Protein AF-A0A516NML6-F1 (afdb_monomer)

Solvent-accessible surface area (backbone atoms only — not comparable to full-atom values): 15619 Å² total; per-residue (Å²): 134,85,82,82,82,74,58,60,64,53,56,50,52,38,58,51,56,60,37,52,68,28,43,51,42,51,48,57,73,74,43,59,70,80,54,53,78,39,46,40,72,89,54,43,39,75,47,90,61,84,78,60,51,85,87,65,63,84,75,69,52,63,45,32,32,38,31,29,45,80,88,38,63,26,34,39,39,39,40,49,43,75,47,73,64,80,60,66,57,43,31,57,55,53,47,54,53,53,52,50,52,49,53,49,50,46,68,78,34,79,83,62,90,72,81,64,54,69,47,50,34,35,42,38,39,24,88,79,43,49,69,87,87,59,57,49,37,37,56,75,73,54,95,69,57,69,71,59,48,61,73,46,47,87,76,50,65,89,47,69,52,46,74,49,72,37,38,90,47,56,70,60,46,44,48,67,71,53,30,89,73,57,79,84,74,44,58,81,52,48,75,65,52,46,72,74,53,37,49,54,40,49,53,45,51,50,50,52,48,53,50,50,52,53,51,50,53,25,51,54,47,25,54,52,40,50,51,53,49,33,73,75,73,38,90,73,57,71,68,56,54,51,52,43,69,71,44,54,59,67,60,47,51,55,30,51,60,30,56,78,74,41,93,47,75,67,65,28,72,111

pLDDT: mean 77.9, std 17.51, range [26.72, 96.81]

Nearest PDB structures (foldseek):
  4gyz-assembly4_D  TM=4.405E-01  e=5.229E-01  Mus musculus
  4gyz-assembly6_F  TM=2.699E-01  e=6.646E-02  Mus musculus
  5ino-assembly1_B  TM=3.017E-01  e=1.864E-01  Homo sapiens
  5ino-assembly1_A  TM=2.928E-01  e=1.760E-01  Homo sapiens
  4gyz-assembly7_G  TM=3.129E-01  e=3.306E-01  Mus musculus

Structure (mmCIF, N/CA/C/O backbone):
data_AF-A0A516NML6-F1
#
_entry.id   AF-A0A516NML6-F1
#
loop_
_atom_site.group_PDB
_atom_site.id
_atom_site.type_symbol
_atom_site.label_atom_id
_atom_site.label_alt_id
_atom_site.label_comp_id
_atom_site.label_asym_id
_atom_site.label_entity_id
_atom_site.label_seq_id
_atom_site.pdbx_PDB_ins_code
_atom_site.Cartn_x
_atom_site.Cartn_y
_atom_site.Cartn_z
_atom_site.occupancy
_atom_site.B_iso_or_equiv
_atom_site.auth_seq_id
_atom_site.auth_comp_id
_atom_site.auth_asym_id
_atom_site.auth_atom_id
_atom_site.pdbx_PDB_model_num
ATOM 1 N N . MET A 1 1 ? 14.291 -1.373 30.684 1.00 27.88 1 MET A N 1
ATOM 2 C CA . MET A 1 1 ? 15.436 -1.568 29.774 1.00 27.88 1 MET A CA 1
ATOM 3 C C . MET A 1 1 ? 15.127 -0.772 28.528 1.00 27.88 1 MET A C 1
ATOM 5 O O . MET A 1 1 ? 14.032 -0.887 28.002 1.00 27.88 1 MET A O 1
ATOM 9 N N . THR A 1 2 ? 16.006 0.167 28.218 1.00 26.72 2 THR A N 1
ATOM 10 C CA . THR A 1 2 ? 15.873 1.193 27.184 1.00 26.72 2 THR A CA 1
ATOM 11 C C . THR A 1 2 ? 16.102 0.573 25.806 1.00 26.72 2 THR A C 1
ATOM 13 O O . THR A 1 2 ? 17.241 0.232 25.498 1.00 26.72 2 THR A O 1
ATOM 16 N N . ASP A 1 3 ? 15.044 0.412 25.007 1.00 29.17 3 ASP A N 1
ATOM 17 C CA . ASP A 1 3 ? 15.165 0.078 23.580 1.00 29.17 3 ASP A CA 1
ATOM 18 C C . ASP A 1 3 ? 15.771 1.292 22.859 1.00 29.17 3 ASP A C 1
ATOM 20 O O . ASP A 1 3 ? 15.151 2.352 22.750 1.00 29.17 3 ASP A O 1
ATOM 24 N N . SER A 1 4 ? 17.030 1.158 22.443 1.00 27.89 4 SER A N 1
ATOM 25 C CA . SER A 1 4 ? 17.753 2.148 21.643 1.00 27.89 4 SER A CA 1
ATOM 26 C C . SER A 1 4 ? 17.029 2.382 20.309 1.00 27.89 4 SER A C 1
ATOM 28 O O . SER A 1 4 ? 16.785 1.413 19.590 1.00 27.89 4 SER A O 1
ATOM 30 N N . PRO A 1 5 ? 16.692 3.630 19.936 1.00 41.78 5 PRO A N 1
ATOM 31 C CA . PRO A 1 5 ? 16.006 3.903 18.684 1.00 41.78 5 PRO A CA 1
ATOM 32 C C . PRO A 1 5 ? 17.003 4.001 17.522 1.00 41.78 5 PRO A C 1
ATOM 34 O O . PRO A 1 5 ? 18.102 4.530 17.684 1.00 41.78 5 PRO A O 1
ATOM 37 N N . SER A 1 6 ? 16.541 3.599 16.334 1.00 43.81 6 SER A N 1
ATOM 38 C CA . SER A 1 6 ? 17.135 3.850 15.013 1.00 43.81 6 SER A CA 1
ATOM 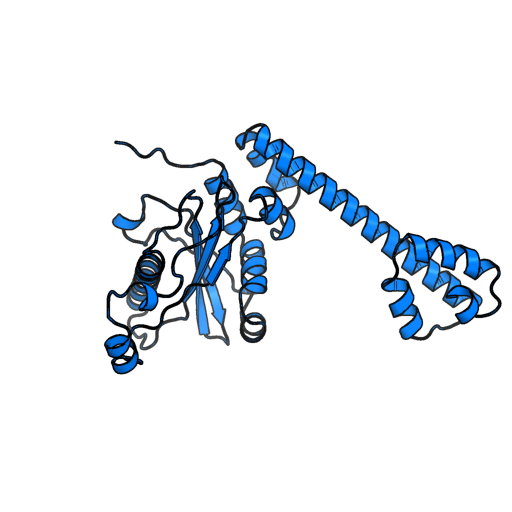39 C C . SER A 1 6 ? 18.241 2.886 14.574 1.00 43.81 6 SER A C 1
ATOM 41 O O . SER A 1 6 ? 19.425 3.220 14.599 1.00 43.81 6 SER A O 1
ATOM 43 N N . ASN A 1 7 ? 17.842 1.736 14.022 1.00 53.97 7 ASN A N 1
ATOM 44 C CA . ASN A 1 7 ? 18.676 1.053 13.036 1.00 53.97 7 ASN A CA 1
ATOM 45 C C . ASN A 1 7 ? 18.899 2.021 11.842 1.00 53.97 7 ASN A C 1
ATOM 47 O O . ASN A 1 7 ? 17.919 2.561 11.323 1.00 53.97 7 ASN A O 1
ATOM 51 N N . PRO A 1 8 ? 20.143 2.306 11.409 1.00 48.22 8 PRO A N 1
ATOM 52 C CA . PRO A 1 8 ? 20.436 3.187 10.269 1.00 48.22 8 PRO A CA 1
ATOM 53 C C . PRO A 1 8 ? 19.649 2.844 8.994 1.00 48.22 8 PRO A C 1
ATOM 55 O O . PRO A 1 8 ? 19.265 3.740 8.238 1.00 48.22 8 PRO A O 1
ATOM 58 N N . HIS A 1 9 ? 19.353 1.558 8.796 1.00 54.00 9 HIS A N 1
ATOM 59 C CA . HIS A 1 9 ? 18.524 1.061 7.702 1.00 54.00 9 HIS A CA 1
ATOM 60 C C . HIS A 1 9 ? 17.074 1.556 7.773 1.00 54.00 9 HIS A C 1
ATOM 62 O O . HIS A 1 9 ? 16.528 1.968 6.751 1.00 54.00 9 HIS A O 1
ATOM 68 N N . ASP A 1 10 ? 16.475 1.607 8.967 1.00 58.56 10 ASP A N 1
ATOM 69 C CA . ASP A 1 10 ? 15.095 2.071 9.168 1.00 58.56 10 ASP A CA 1
ATOM 70 C C . ASP A 1 10 ? 14.965 3.553 8.824 1.00 58.56 10 ASP A C 1
ATOM 72 O O . ASP A 1 10 ? 13.980 3.975 8.218 1.00 58.56 10 ASP A O 1
ATOM 76 N N . ALA A 1 11 ? 15.968 4.348 9.209 1.00 60.94 11 ALA A N 1
ATOM 77 C CA . ALA A 1 11 ? 16.004 5.779 8.944 1.00 60.94 11 ALA A CA 1
ATOM 78 C C . ALA A 1 11 ? 16.182 6.073 7.447 1.00 60.94 11 ALA A C 1
ATOM 80 O O . ALA A 1 11 ? 15.518 6.967 6.919 1.00 60.94 11 ALA A O 1
ATOM 81 N N . TYR A 1 12 ? 17.037 5.311 6.756 1.00 61.25 12 TYR A N 1
ATOM 82 C CA . TYR A 1 12 ? 17.217 5.435 5.310 1.00 61.25 12 TYR A CA 1
ATOM 83 C C . TYR A 1 12 ? 15.969 5.006 4.538 1.00 61.25 12 TYR A C 1
ATOM 85 O O . TYR A 1 12 ? 15.486 5.755 3.691 1.00 61.25 12 TYR A O 1
ATOM 93 N N . PHE A 1 13 ? 15.397 3.849 4.874 1.00 65.12 13 PHE A N 1
ATOM 94 C CA . PHE A 1 13 ? 14.191 3.359 4.216 1.00 65.12 13 PHE A CA 1
ATOM 95 C C . PHE A 1 13 ? 13.017 4.314 4.418 1.00 65.12 13 PHE A C 1
ATOM 97 O O . PHE A 1 13 ? 12.323 4.661 3.466 1.00 65.12 13 PHE A O 1
ATOM 104 N N . ARG A 1 14 ? 12.846 4.831 5.641 1.00 67.62 14 ARG A N 1
ATOM 105 C CA . ARG A 1 14 ? 11.857 5.872 5.931 1.00 67.62 14 ARG A CA 1
ATOM 106 C C . ARG A 1 14 ? 12.101 7.134 5.111 1.00 67.62 14 ARG A C 1
ATOM 108 O O . ARG A 1 14 ? 11.140 7.748 4.663 1.00 67.62 14 ARG A O 1
ATOM 115 N N . HIS A 1 15 ? 13.357 7.546 4.940 1.00 67.38 15 HIS A N 1
ATOM 116 C CA . HIS A 1 15 ? 13.697 8.730 4.155 1.00 67.38 15 HIS A CA 1
ATOM 117 C C . HIS A 1 15 ? 13.289 8.566 2.687 1.00 67.38 15 HIS A C 1
ATOM 119 O O . HIS A 1 15 ? 12.624 9.448 2.150 1.00 67.38 15 HIS A O 1
ATOM 125 N N . VAL A 1 16 ? 13.600 7.421 2.078 1.00 67.69 16 VAL A N 1
ATOM 126 C CA . VAL A 1 16 ? 13.200 7.108 0.700 1.00 67.69 16 VAL A CA 1
ATOM 127 C C . VAL A 1 16 ? 11.683 7.020 0.598 1.00 67.69 16 VAL A C 1
ATOM 129 O O . VAL A 1 16 ? 11.060 7.820 -0.091 1.00 67.69 16 VAL A O 1
ATOM 132 N N . MET A 1 17 ? 11.057 6.159 1.399 1.00 70.44 17 MET A N 1
ATOM 133 C CA . MET A 1 17 ? 9.611 5.953 1.342 1.00 70.44 17 MET A CA 1
ATOM 134 C C . MET A 1 17 ? 8.791 7.161 1.785 1.00 70.44 17 MET A C 1
ATOM 136 O O . MET A 1 17 ? 7.592 7.189 1.558 1.00 70.44 17 MET A O 1
ATOM 140 N N . SER A 1 18 ? 9.387 8.195 2.381 1.00 75.88 18 SER A N 1
ATOM 141 C CA . SER A 1 18 ? 8.676 9.451 2.636 1.00 75.88 18 SER A CA 1
ATOM 142 C C . SER A 1 18 ? 8.378 10.250 1.359 1.00 75.88 18 SER A C 1
ATOM 144 O O . SER A 1 18 ? 7.505 11.122 1.379 1.00 75.88 18 SER A O 1
ATOM 146 N N . ARG A 1 19 ? 9.062 9.953 0.243 1.00 78.44 19 ARG A N 1
ATOM 147 C CA . ARG A 1 19 ? 8.836 10.605 -1.049 1.00 78.44 19 ARG A CA 1
ATOM 148 C C . ARG A 1 19 ? 7.616 9.991 -1.751 1.00 78.44 19 ARG A C 1
ATOM 150 O O . ARG A 1 19 ? 7.581 8.779 -1.961 1.00 78.44 19 ARG A O 1
ATOM 157 N N . PRO A 1 20 ? 6.644 10.805 -2.208 1.00 84.12 20 PRO A N 1
ATOM 158 C CA . PRO A 1 20 ? 5.469 10.297 -2.921 1.00 84.12 20 PRO A CA 1
ATOM 159 C C . PRO A 1 20 ? 5.794 9.450 -4.158 1.00 84.12 20 PRO A C 1
ATOM 161 O O . PRO A 1 20 ? 5.084 8.492 -4.436 1.00 84.12 20 PRO A O 1
ATOM 164 N N . ALA A 1 21 ? 6.868 9.771 -4.889 1.00 77.94 21 ALA A N 1
ATOM 165 C CA . ALA A 1 21 ? 7.264 9.023 -6.083 1.00 77.94 21 ALA A CA 1
ATOM 166 C C . ALA A 1 21 ? 7.627 7.560 -5.770 1.00 77.94 21 ALA A C 1
ATOM 168 O O . ALA A 1 21 ? 7.208 6.664 -6.502 1.00 77.94 21 ALA A O 1
ATOM 169 N N . ASP A 1 22 ? 8.341 7.331 -4.667 1.00 79.19 22 ASP A N 1
ATOM 170 C CA . ASP A 1 22 ? 8.827 6.007 -4.271 1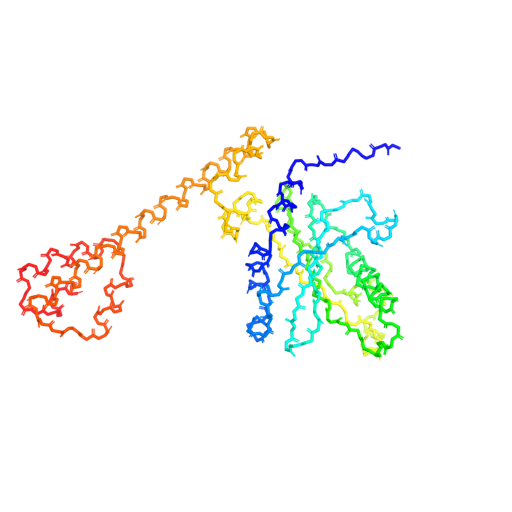.00 79.19 22 ASP A CA 1
ATOM 171 C C . ASP A 1 22 ? 7.650 5.130 -3.800 1.00 79.19 22 ASP A C 1
ATOM 173 O O . ASP A 1 22 ? 7.470 4.007 -4.271 1.00 79.19 22 ASP A O 1
ATOM 177 N N . VAL A 1 23 ? 6.738 5.693 -2.999 1.00 82.62 23 VAL A N 1
ATOM 178 C CA . VAL A 1 23 ? 5.494 5.005 -2.597 1.00 82.62 23 VAL A CA 1
ATOM 179 C C . VAL A 1 23 ? 4.553 4.779 -3.776 1.00 82.62 23 VAL A C 1
ATOM 181 O O . VAL A 1 23 ? 3.847 3.775 -3.823 1.00 82.62 23 VAL A O 1
ATOM 184 N N . ALA A 1 24 ? 4.539 5.669 -4.766 1.00 84.06 24 ALA A N 1
ATOM 185 C CA . ALA A 1 24 ? 3.757 5.449 -5.974 1.00 84.06 24 ALA A CA 1
ATOM 186 C C . ALA A 1 24 ? 4.291 4.270 -6.807 1.00 84.06 24 ALA A C 1
ATOM 188 O O . ALA A 1 24 ? 3.497 3.587 -7.452 1.00 84.06 24 ALA A O 1
ATOM 189 N N . GLY A 1 25 ? 5.607 4.029 -6.826 1.00 82.88 25 GLY A N 1
ATOM 190 C CA . GLY A 1 25 ? 6.193 2.831 -7.437 1.00 82.88 25 GLY A CA 1
ATOM 191 C C . GLY A 1 25 ? 5.696 1.561 -6.751 1.00 82.88 25 GLY A C 1
ATOM 192 O O . GLY A 1 25 ? 5.169 0.662 -7.405 1.00 82.88 25 GLY A O 1
ATOM 193 N N . GLU A 1 26 ? 5.749 1.567 -5.426 1.00 82.62 26 GLU A N 1
ATOM 194 C CA . GLU A 1 26 ? 5.318 0.452 -4.588 1.00 82.62 26 GLU A CA 1
ATOM 195 C C . GLU A 1 26 ? 3.818 0.132 -4.737 1.00 82.62 26 GLU A C 1
ATOM 197 O O . GLU A 1 26 ? 3.414 -1.000 -5.009 1.00 82.62 26 GLU A O 1
ATOM 202 N N . LEU A 1 27 ? 2.960 1.153 -4.692 1.00 85.75 27 LEU A N 1
ATOM 203 C CA . LEU A 1 27 ? 1.520 0.979 -4.901 1.00 85.75 27 LEU A CA 1
ATOM 204 C C . LEU A 1 27 ? 1.182 0.432 -6.292 1.00 85.75 27 LEU A C 1
ATOM 206 O O . LEU A 1 27 ? 0.213 -0.313 -6.430 1.00 85.75 27 LEU A O 1
ATOM 210 N N . ARG A 1 28 ? 1.955 0.784 -7.327 1.00 86.81 28 ARG A N 1
ATOM 211 C CA . ARG A 1 28 ? 1.757 0.247 -8.684 1.00 86.81 28 ARG A CA 1
ATOM 212 C C . ARG A 1 28 ? 2.115 -1.231 -8.786 1.00 86.81 28 ARG A C 1
ATOM 214 O O . ARG A 1 28 ? 1.485 -1.925 -9.578 1.00 86.81 28 ARG A O 1
ATOM 221 N N . ALA A 1 29 ? 3.097 -1.692 -8.016 1.00 83.75 29 ALA A N 1
ATOM 222 C CA . ALA A 1 29 ? 3.481 -3.098 -7.972 1.00 83.75 29 ALA A CA 1
ATOM 223 C C . ALA A 1 29 ? 2.454 -3.944 -7.202 1.00 83.75 29 ALA A C 1
ATOM 225 O O . ALA A 1 29 ? 2.132 -5.055 -7.621 1.00 83.75 29 ALA A O 1
ATOM 226 N N . MET A 1 30 ? 1.906 -3.398 -6.112 1.00 86.31 30 MET A N 1
ATOM 227 C CA . MET A 1 30 ? 1.092 -4.160 -5.159 1.00 86.31 30 MET A CA 1
ATOM 228 C C . MET A 1 30 ? -0.418 -4.110 -5.405 1.00 86.31 30 MET A C 1
ATOM 230 O O . MET A 1 30 ? -1.143 -5.022 -4.999 1.00 86.31 30 MET A O 1
ATOM 234 N N . LEU A 1 31 ? -0.932 -3.054 -6.039 1.00 87.88 31 LEU A N 1
ATOM 235 C CA . LEU A 1 31 ? -2.369 -2.909 -6.267 1.00 87.88 31 LEU A CA 1
ATOM 236 C C . LEU A 1 31 ? -2.820 -3.541 -7.590 1.00 87.88 31 LEU A C 1
ATOM 238 O O . LEU A 1 31 ? -2.100 -3.498 -8.587 1.00 87.88 31 LEU A O 1
ATOM 242 N N . PRO A 1 32 ? -4.071 -4.039 -7.665 1.00 90.50 32 PRO A N 1
ATOM 243 C CA . PRO A 1 32 ? -4.661 -4.443 -8.934 1.00 90.50 32 PRO A CA 1
ATOM 244 C C . PRO A 1 32 ? -4.631 -3.296 -9.949 1.00 90.50 32 PRO A C 1
ATOM 246 O O . PRO A 1 32 ? -4.965 -2.157 -9.607 1.00 90.50 32 PRO A O 1
ATOM 249 N N . ALA A 1 33 ? -4.346 -3.604 -11.220 1.00 85.94 33 ALA A N 1
ATOM 250 C CA . ALA A 1 33 ? -4.283 -2.611 -12.299 1.00 85.94 33 ALA A CA 1
ATOM 251 C C . ALA A 1 33 ? -5.538 -1.721 -12.364 1.00 85.94 33 ALA A C 1
ATOM 253 O O . ALA A 1 33 ? -5.451 -0.522 -12.611 1.00 85.94 33 ALA A O 1
ATOM 254 N N . SER A 1 34 ? -6.708 -2.289 -12.053 1.00 91.25 34 SER A N 1
ATOM 255 C CA . SER A 1 34 ? -7.969 -1.553 -12.016 1.00 91.25 34 SER A CA 1
ATOM 256 C C . SER A 1 34 ? -8.024 -0.463 -10.943 1.00 91.25 34 SER A C 1
ATOM 258 O O . SER A 1 34 ? -8.787 0.477 -11.108 1.00 91.25 34 SER A O 1
ATOM 260 N N . VAL A 1 35 ? -7.298 -0.604 -9.830 1.00 91.75 35 VAL A N 1
ATOM 261 C CA . VAL A 1 35 ? -7.205 0.414 -8.765 1.00 91.75 35 VAL A CA 1
ATOM 262 C C . VAL A 1 35 ? -6.121 1.431 -9.112 1.00 91.75 35 VAL A C 1
ATOM 264 O O . VAL A 1 35 ? -6.341 2.630 -8.968 1.00 91.75 35 VAL A O 1
ATOM 267 N N . VAL A 1 36 ? -4.989 0.964 -9.649 1.00 92.12 36 VAL A N 1
ATOM 268 C CA . VAL A 1 36 ? -3.860 1.801 -10.090 1.00 92.12 36 VAL A CA 1
ATOM 269 C C . VAL A 1 36 ? -4.303 2.897 -11.067 1.00 92.12 36 VAL A C 1
ATOM 271 O O . VAL A 1 36 ? -3.883 4.044 -10.941 1.00 92.12 36 VAL A O 1
ATOM 274 N N . THR A 1 37 ? -5.190 2.582 -12.013 1.00 93.81 37 THR A N 1
ATOM 275 C CA . THR A 1 37 ? -5.691 3.562 -12.995 1.00 93.81 37 THR A CA 1
ATOM 276 C C . THR A 1 37 ? -6.649 4.603 -12.412 1.00 93.81 37 THR A C 1
ATOM 278 O O . THR A 1 37 ? -6.980 5.564 -13.098 1.00 93.81 37 THR A O 1
ATOM 281 N N . ARG A 1 38 ? -7.141 4.398 -11.185 1.00 95.75 38 ARG A N 1
ATOM 282 C CA . ARG A 1 38 ? -8.154 5.241 -10.525 1.00 95.75 38 ARG A CA 1
ATOM 283 C C . ARG A 1 38 ? -7.597 6.111 -9.399 1.00 95.75 38 ARG A C 1
ATOM 285 O O . ARG A 1 38 ? -8.309 6.980 -8.893 1.00 95.75 38 ARG A O 1
ATOM 292 N N . LEU A 1 39 ? -6.357 5.853 -8.984 1.00 95.62 39 LEU A N 1
ATOM 293 C CA . LEU A 1 39 ? -5.653 6.655 -7.992 1.00 95.62 39 LEU A CA 1
ATOM 294 C C . LEU A 1 39 ? -5.139 7.960 -8.606 1.00 95.62 39 LEU A C 1
ATOM 296 O O . LEU A 1 39 ? -4.570 7.974 -9.697 1.00 95.62 39 LEU A O 1
ATOM 300 N N . ASP A 1 40 ? -5.306 9.048 -7.863 1.00 96.12 40 ASP A N 1
ATOM 301 C CA . ASP A 1 40 ? -4.771 10.368 -8.189 1.00 96.12 40 ASP A CA 1
ATOM 302 C C . ASP A 1 40 ? -3.317 10.480 -7.695 1.00 96.12 40 ASP A C 1
ATOM 304 O O . ASP A 1 40 ? -3.041 10.824 -6.540 1.00 96.12 40 ASP A O 1
ATOM 308 N N . TRP A 1 41 ? -2.371 10.142 -8.573 1.00 93.19 41 TRP A N 1
ATOM 309 C CA . TRP A 1 41 ? -0.937 10.143 -8.261 1.00 93.19 41 TRP A CA 1
ATOM 310 C C . TRP A 1 41 ? -0.391 11.540 -7.944 1.00 93.19 41 TRP A C 1
ATOM 312 O O . TRP A 1 41 ? 0.521 11.656 -7.127 1.00 93.19 41 TRP A O 1
ATOM 322 N N . ASP A 1 42 ? -0.972 12.588 -8.533 1.00 93.12 42 ASP A N 1
ATOM 323 C CA . ASP A 1 42 ? -0.547 13.976 -8.326 1.00 93.12 42 ASP A CA 1
ATOM 324 C C . ASP A 1 42 ? -1.027 14.519 -6.972 1.00 93.12 42 ASP A C 1
ATOM 326 O O . ASP A 1 42 ? -0.394 15.392 -6.375 1.00 93.12 42 ASP A O 1
ATOM 330 N N . ALA A 1 43 ? -2.126 13.973 -6.444 1.00 94.31 43 ALA A N 1
ATOM 331 C CA . ALA A 1 43 ? -2.632 14.295 -5.114 1.00 94.31 43 ALA A CA 1
ATOM 332 C C . ALA A 1 43 ? -1.977 13.486 -3.979 1.00 94.31 43 ALA A C 1
ATOM 334 O O . ALA A 1 43 ? -2.401 13.640 -2.830 1.00 94.31 43 ALA A O 1
ATOM 335 N N . LEU A 1 44 ? -0.983 12.632 -4.262 1.00 94.62 44 LEU A N 1
ATOM 336 C CA . LEU A 1 44 ? -0.313 11.804 -3.256 1.00 94.62 44 LEU A CA 1
ATOM 337 C C . LEU A 1 44 ? 0.624 12.649 -2.376 1.00 94.62 44 LEU A C 1
ATOM 339 O O . LEU A 1 44 ? 1.698 13.074 -2.796 1.00 94.62 44 LEU A O 1
ATOM 343 N N . VAL A 1 45 ? 0.226 12.881 -1.124 1.00 92.81 45 VAL A N 1
ATOM 344 C CA . VAL A 1 45 ? 0.933 13.777 -0.197 1.00 92.81 45 VAL A CA 1
ATOM 345 C C . VAL A 1 45 ? 1.127 13.121 1.165 1.00 92.81 45 VAL A C 1
ATOM 347 O O . VAL A 1 45 ? 0.159 12.701 1.807 1.00 92.81 45 VAL A O 1
ATOM 350 N N . LEU A 1 46 ? 2.375 13.106 1.641 1.00 90.12 46 LEU A N 1
ATOM 351 C CA . LEU A 1 46 ? 2.746 12.621 2.970 1.00 90.12 46 LEU A CA 1
ATOM 352 C C . LEU A 1 46 ? 2.026 13.414 4.073 1.00 90.12 46 LEU A C 1
ATOM 354 O O . LEU A 1 46 ? 1.979 14.644 4.055 1.00 90.12 46 LEU A O 1
ATOM 358 N N . GLN A 1 47 ? 1.484 12.699 5.053 1.00 87.69 47 GLN A N 1
ATOM 359 C CA . GLN A 1 47 ? 0.779 13.236 6.210 1.00 87.69 47 GLN A CA 1
ATOM 360 C C . GLN A 1 47 ? 1.564 12.968 7.504 1.00 87.69 47 GLN A C 1
ATOM 362 O O . GLN A 1 47 ? 2.197 11.918 7.649 1.00 87.69 47 GLN A O 1
ATOM 367 N N . PRO A 1 48 ? 1.495 13.870 8.501 1.00 77.50 48 PRO A N 1
ATOM 368 C CA . PRO A 1 48 ? 2.071 13.610 9.816 1.00 77.50 48 PRO A CA 1
ATOM 369 C C . PRO A 1 48 ? 1.400 12.405 10.493 1.00 77.50 48 PRO A C 1
ATOM 371 O O . PRO A 1 48 ? 0.198 12.438 10.754 1.00 77.50 48 PRO A O 1
ATOM 374 N N . CYS A 1 49 ? 2.184 11.380 10.843 1.00 67.62 49 CYS A N 1
ATOM 375 C CA . CYS A 1 49 ? 1.718 10.143 11.497 1.00 67.62 49 CYS A CA 1
ATOM 376 C C . CYS A 1 49 ? 1.734 10.216 13.048 1.00 67.62 49 CYS A C 1
ATOM 378 O O . CYS A 1 49 ? 1.596 9.220 13.749 1.00 67.62 49 CYS A O 1
ATOM 380 N N . SER A 1 50 ? 1.911 11.410 13.626 1.00 61.66 50 SER A N 1
ATOM 381 C CA . SER A 1 50 ? 2.169 11.630 15.066 1.00 61.66 50 SER A CA 1
ATOM 382 C C . SER A 1 50 ? 1.012 11.282 16.019 1.00 61.66 50 SER A C 1
ATOM 384 O O . SER A 1 50 ? 1.193 11.306 17.243 1.00 61.66 50 SER A O 1
ATOM 386 N N . PHE A 1 51 ? -0.161 10.984 15.460 1.00 54.25 51 PHE A N 1
ATOM 387 C CA . PHE A 1 51 ? -1.436 10.779 16.149 1.00 54.25 51 PHE A CA 1
ATOM 388 C C . PHE A 1 51 ? -1.718 9.315 16.500 1.00 54.25 51 PHE A C 1
ATOM 390 O O . PHE A 1 51 ? -2.639 9.022 17.259 1.00 54.25 51 PHE A O 1
ATOM 397 N N . VAL A 1 52 ? -0.929 8.396 15.957 1.00 54.41 52 VAL A N 1
ATOM 398 C CA . VAL A 1 52 ? -1.053 6.978 16.246 1.00 54.41 52 VAL A CA 1
ATOM 399 C C . VAL A 1 52 ? -0.575 6.738 17.686 1.00 54.41 52 VAL A C 1
ATOM 401 O O . VAL A 1 52 ? 0.533 7.124 18.056 1.00 54.41 52 VAL A O 1
ATOM 404 N N . SER A 1 53 ? -1.491 6.225 18.514 1.00 51.03 53 SER A N 1
ATOM 405 C CA . SER A 1 53 ? -1.436 6.029 19.976 1.00 51.03 53 SER A CA 1
ATOM 406 C C . SER A 1 53 ? -0.041 5.953 20.619 1.00 51.03 53 SER A C 1
ATOM 408 O O . SER A 1 53 ? 0.860 5.281 20.125 1.00 51.03 53 SER A O 1
ATOM 410 N N . GLN A 1 54 ? 0.111 6.524 21.824 1.00 48.09 54 GLN A N 1
ATOM 411 C CA . GLN A 1 54 ? 1.338 6.413 22.634 1.00 48.09 54 GLN A CA 1
ATOM 412 C C . GLN A 1 54 ? 1.801 4.961 22.877 1.00 48.09 54 GLN A C 1
ATOM 414 O O . GLN A 1 54 ? 2.991 4.752 23.091 1.00 48.09 54 GLN A O 1
ATOM 419 N N . ARG A 1 55 ? 0.900 3.964 22.799 1.00 45.56 55 ARG A N 1
ATOM 420 C CA . ARG A 1 55 ? 1.237 2.528 22.900 1.00 45.56 55 ARG A CA 1
ATOM 421 C C . ARG A 1 55 ? 1.923 1.952 21.653 1.00 45.56 55 ARG A C 1
ATOM 423 O O . ARG A 1 55 ? 2.611 0.948 21.768 1.00 45.56 55 ARG A O 1
ATOM 430 N N . LEU A 1 56 ? 1.757 2.588 20.494 1.00 51.75 56 LEU A N 1
ATOM 431 C CA . LEU A 1 56 ? 2.286 2.154 19.192 1.00 51.75 56 LEU A CA 1
ATOM 432 C C . LEU A 1 56 ? 3.574 2.906 18.800 1.00 51.75 56 LEU A C 1
ATOM 434 O O . LEU A 1 56 ? 4.232 2.562 17.823 1.00 51.75 56 LEU A O 1
ATOM 438 N N . ARG A 1 57 ? 3.965 3.923 19.582 1.00 47.06 57 ARG A N 1
ATOM 439 C CA . ARG A 1 57 ? 5.106 4.816 19.303 1.00 47.06 57 ARG A CA 1
ATOM 440 C C . ARG A 1 57 ? 6.481 4.161 19.380 1.00 47.06 57 ARG A C 1
ATOM 442 O O . ARG A 1 57 ? 7.454 4.758 18.935 1.00 47.06 57 ARG A O 1
ATOM 449 N N . SER A 1 58 ? 6.590 2.991 19.994 1.00 43.62 58 SER A N 1
ATOM 450 C CA . SER A 1 58 ? 7.887 2.461 20.404 1.00 43.62 58 SER A CA 1
ATOM 451 C C . SER A 1 58 ? 8.682 1.787 19.286 1.00 43.62 58 SER A C 1
ATOM 453 O O . SER A 1 58 ? 9.808 1.391 19.572 1.00 43.62 58 SER A O 1
ATOM 455 N N . ARG A 1 59 ? 8.132 1.582 18.071 1.00 48.69 59 ARG A N 1
ATOM 456 C CA . ARG A 1 59 ? 8.728 0.578 17.170 1.00 48.69 59 ARG A CA 1
ATOM 457 C C . ARG A 1 59 ? 8.897 0.843 15.669 1.00 48.69 59 ARG A C 1
ATOM 459 O O . ARG A 1 59 ? 9.703 0.103 15.126 1.00 48.69 59 ARG A O 1
ATOM 466 N N . TYR A 1 60 ? 8.281 1.812 14.975 1.00 54.91 60 TYR A N 1
ATOM 467 C CA . TYR A 1 60 ? 8.304 1.714 13.493 1.00 54.91 60 TYR A CA 1
ATOM 468 C C . TYR A 1 60 ? 8.376 3.000 12.657 1.00 54.91 60 TYR A C 1
ATOM 470 O O . TYR A 1 60 ? 8.011 4.111 13.060 1.00 54.91 60 TYR A O 1
ATOM 478 N N . SER A 1 61 ? 8.857 2.788 11.428 1.00 63.72 61 SER A N 1
ATOM 479 C CA . SER A 1 61 ? 8.956 3.727 10.311 1.00 63.72 61 SER A CA 1
ATOM 480 C C . SER A 1 61 ? 7.614 3.925 9.590 1.00 63.72 61 SER A C 1
ATOM 482 O O . SER A 1 61 ? 7.531 3.800 8.375 1.00 63.72 61 SER A O 1
ATOM 484 N N . ASP A 1 62 ? 6.561 4.252 10.343 1.00 78.38 62 ASP A N 1
ATOM 485 C CA . ASP A 1 62 ? 5.206 4.417 9.805 1.00 78.38 62 ASP A CA 1
ATOM 486 C C . ASP A 1 62 ? 5.092 5.659 8.921 1.00 78.38 62 ASP A C 1
ATOM 488 O O . ASP A 1 62 ? 5.514 6.764 9.309 1.00 78.38 62 ASP A O 1
ATOM 492 N N . LEU A 1 63 ? 4.441 5.490 7.774 1.00 85.88 63 LEU A N 1
ATOM 493 C CA . LEU A 1 63 ? 4.151 6.552 6.825 1.00 85.88 63 LEU A CA 1
ATOM 494 C C . LEU A 1 63 ? 2.668 6.530 6.456 1.00 85.88 63 LEU A C 1
ATOM 496 O O . LEU A 1 63 ? 2.064 5.481 6.256 1.00 85.88 63 LEU A O 1
ATOM 500 N N . LEU A 1 64 ? 2.079 7.717 6.367 1.00 90.12 64 LEU A N 1
ATOM 501 C CA . LEU A 1 64 ? 0.698 7.894 5.948 1.00 90.12 64 LEU A CA 1
ATOM 502 C C . LEU A 1 64 ? 0.673 8.872 4.791 1.00 90.12 64 LEU A C 1
ATOM 504 O O . LEU A 1 64 ? 1.185 9.980 4.917 1.00 90.12 64 LEU A O 1
ATOM 508 N N . PHE A 1 65 ? 0.035 8.494 3.697 1.00 93.00 65 PHE A N 1
ATOM 509 C CA . PHE A 1 65 ? -0.197 9.376 2.566 1.00 93.00 65 PHE A CA 1
ATOM 510 C C . PHE A 1 65 ? -1.683 9.612 2.391 1.00 93.00 65 PHE A C 1
ATOM 512 O O . PHE A 1 65 ? -2.507 8.743 2.671 1.00 93.00 65 PHE A O 1
ATOM 519 N N . ARG A 1 66 ? -2.009 10.800 1.899 1.00 95.00 66 ARG A N 1
ATOM 520 C CA . ARG A 1 66 ? -3.342 11.160 1.430 1.00 95.00 66 ARG A CA 1
ATOM 521 C C . ARG A 1 66 ? -3.313 11.276 -0.082 1.00 95.00 66 ARG A C 1
ATOM 523 O O . ARG A 1 66 ? -2.329 11.760 -0.622 1.00 95.00 66 ARG A O 1
ATOM 530 N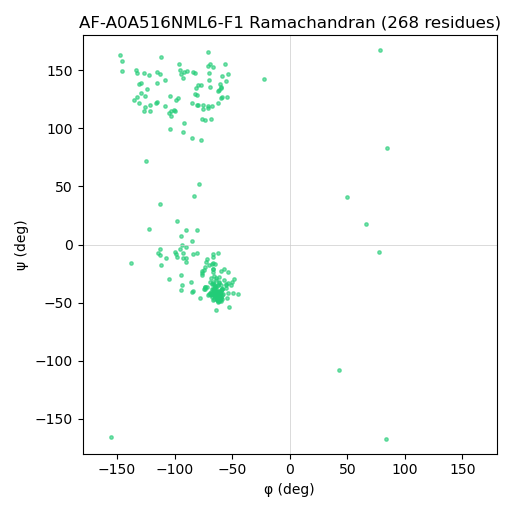 N . THR A 1 67 ? -4.375 10.833 -0.734 1.00 96.75 67 THR A N 1
ATOM 531 C CA . THR A 1 67 ? -4.600 10.903 -2.182 1.00 96.75 67 THR A CA 1
ATOM 532 C C . THR A 1 67 ? -6.115 10.876 -2.442 1.00 96.75 67 THR A C 1
ATOM 534 O O . THR A 1 67 ? -6.919 11.085 -1.524 1.00 96.75 67 THR A O 1
ATOM 537 N N . ARG A 1 68 ? -6.525 10.643 -3.688 1.00 96.81 68 ARG A N 1
ATOM 538 C CA . ARG A 1 68 ? -7.906 10.393 -4.078 1.00 96.81 68 ARG A CA 1
ATOM 539 C C . ARG A 1 68 ? -8.017 9.099 -4.872 1.00 96.81 68 ARG A C 1
ATOM 541 O O . ARG A 1 68 ? -7.121 8.754 -5.635 1.00 96.81 68 ARG A O 1
ATOM 548 N N . LEU A 1 69 ? -9.146 8.422 -4.717 1.00 95.69 69 LEU A N 1
ATOM 549 C CA . LEU A 1 69 ? -9.552 7.272 -5.517 1.00 95.69 69 LEU A CA 1
ATOM 550 C C . LEU A 1 69 ? -10.939 7.565 -6.087 1.00 95.69 69 LEU A C 1
ATOM 552 O O . LEU A 1 69 ? -11.875 7.792 -5.321 1.00 95.69 69 LEU A O 1
ATOM 556 N N . ASP A 1 70 ? -11.068 7.617 -7.415 1.00 94.88 70 ASP A N 1
ATOM 557 C CA . ASP A 1 70 ? -12.324 7.990 -8.090 1.00 94.88 70 ASP A CA 1
ATOM 558 C C . ASP A 1 70 ? -12.937 9.295 -7.526 1.00 94.88 70 ASP A C 1
ATOM 560 O O . ASP A 1 70 ? -14.136 9.392 -7.266 1.00 94.88 70 ASP A O 1
ATOM 564 N N . GLY A 1 71 ? -12.090 10.294 -7.248 1.00 93.12 71 GLY A N 1
ATOM 565 C CA . GLY A 1 71 ? -12.493 11.592 -6.685 1.00 93.12 71 GLY A CA 1
ATOM 566 C C . GLY A 1 71 ? -12.804 11.607 -5.181 1.00 93.12 71 GLY A C 1
ATOM 567 O O . GLY A 1 71 ? -12.981 12.688 -4.620 1.00 93.12 71 GLY A O 1
ATOM 568 N N . HIS A 1 72 ? -12.820 10.455 -4.509 1.00 94.50 72 HIS A N 1
ATOM 569 C CA . HIS A 1 72 ? -13.041 10.343 -3.065 1.00 94.50 72 HIS A CA 1
ATOM 570 C C . HIS A 1 72 ? -11.715 10.370 -2.313 1.00 94.50 72 HIS A C 1
ATOM 572 O O . HIS A 1 72 ? -10.706 9.899 -2.831 1.00 94.50 72 HIS A O 1
ATOM 578 N N . GLU A 1 73 ? -11.698 10.899 -1.088 1.00 95.25 73 GLU A N 1
ATOM 579 C CA . GLU A 1 73 ? -10.483 10.870 -0.271 1.00 95.25 73 GLU A CA 1
ATOM 580 C C . GLU A 1 73 ? -10.057 9.427 0.026 1.00 95.25 73 GLU A C 1
ATOM 582 O O . GLU A 1 73 ? -10.864 8.586 0.432 1.00 95.25 73 GLU A O 1
ATOM 587 N N . ALA A 1 74 ? -8.771 9.160 -0.184 1.00 96.69 74 ALA A N 1
ATOM 588 C CA . ALA A 1 74 ? -8.146 7.881 0.085 1.00 96.69 74 ALA A CA 1
ATOM 589 C C . ALA A 1 74 ? -6.837 8.092 0.846 1.00 96.69 74 ALA A C 1
ATOM 591 O O . ALA A 1 74 ? -6.131 9.090 0.677 1.00 96.69 74 ALA A O 1
ATOM 592 N N . LEU A 1 75 ? -6.522 7.129 1.696 1.00 95.25 75 LEU A N 1
ATOM 593 C CA . LEU A 1 75 ? -5.339 7.119 2.533 1.00 95.25 75 LEU A CA 1
ATOM 594 C C . LEU A 1 75 ? -4.528 5.864 2.230 1.00 95.25 75 LEU A C 1
ATOM 596 O O . LEU A 1 75 ? -5.082 4.802 1.958 1.00 95.25 75 LEU A O 1
ATOM 600 N N . VAL A 1 76 ? -3.210 5.979 2.304 1.00 94.44 76 VAL A N 1
ATOM 601 C CA . VAL A 1 76 ? -2.279 4.855 2.183 1.00 94.44 76 VAL A CA 1
ATOM 602 C C . VAL A 1 76 ? -1.475 4.814 3.463 1.00 94.44 76 VAL A C 1
ATOM 604 O O . VAL A 1 76 ? -0.736 5.755 3.752 1.00 94.44 76 VAL A O 1
ATOM 607 N N . TYR A 1 77 ? -1.647 3.751 4.239 1.00 92.19 77 TYR A N 1
ATOM 608 C CA . TYR A 1 77 ? -0.868 3.528 5.446 1.00 92.19 77 TYR A CA 1
ATOM 609 C C . TYR A 1 77 ? 0.193 2.474 5.152 1.00 92.19 77 TYR A C 1
ATOM 611 O O . TYR A 1 77 ? -0.137 1.324 4.864 1.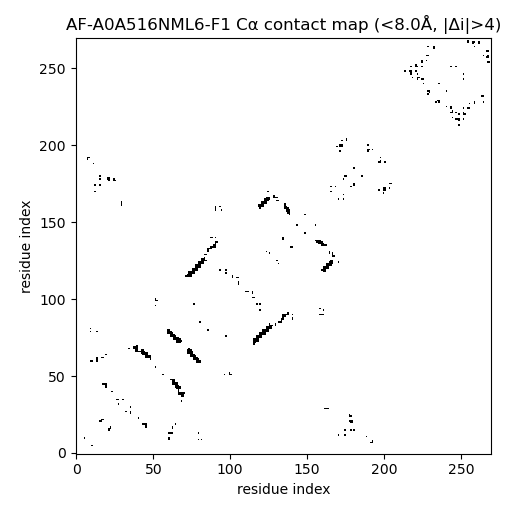00 92.19 77 TYR A O 1
ATOM 619 N N . LEU A 1 78 ? 1.452 2.896 5.209 1.00 88.25 78 LEU A N 1
ATOM 620 C CA . LEU A 1 78 ? 2.619 2.068 4.961 1.00 88.25 78 LEU A CA 1
ATOM 621 C C . LEU A 1 78 ? 3.345 1.814 6.280 1.00 88.25 78 LEU A C 1
ATOM 623 O O . LEU A 1 78 ? 3.825 2.745 6.936 1.00 88.25 78 LEU A O 1
ATOM 627 N N . LEU A 1 79 ? 3.442 0.538 6.630 1.00 85.81 79 LEU A N 1
ATOM 628 C CA . LEU A 1 79 ? 4.238 0.036 7.732 1.00 85.81 79 LEU A CA 1
ATOM 629 C C . LEU A 1 79 ? 5.496 -0.622 7.177 1.00 85.81 79 LEU A C 1
ATOM 631 O O . LEU A 1 79 ? 5.427 -1.500 6.322 1.00 85.81 79 LEU A O 1
ATOM 635 N N . VAL A 1 80 ? 6.645 -0.207 7.688 1.00 77.31 80 VAL A N 1
ATOM 636 C CA . VAL A 1 80 ? 7.933 -0.799 7.332 1.00 77.31 80 VAL A CA 1
ATOM 637 C C . VAL A 1 80 ? 8.376 -1.675 8.491 1.00 77.31 80 VAL A C 1
ATOM 639 O O . VAL A 1 80 ? 8.650 -1.171 9.583 1.00 77.31 80 VAL A O 1
ATOM 642 N N . GLU A 1 81 ? 8.418 -2.980 8.252 1.00 76.38 81 GLU A N 1
ATOM 643 C CA . GLU A 1 81 ? 8.806 -3.997 9.221 1.00 76.38 81 GLU A CA 1
ATOM 644 C C . GLU A 1 81 ? 10.233 -4.463 8.918 1.00 76.38 81 GLU A C 1
ATOM 646 O O . GLU A 1 81 ? 10.484 -5.116 7.907 1.00 76.38 81 GLU A O 1
ATOM 651 N N . HIS A 1 82 ? 11.175 -4.118 9.798 1.00 68.50 82 HIS A N 1
ATOM 652 C CA . HIS A 1 82 ? 12.591 -4.485 9.669 1.00 68.50 82 HIS A CA 1
ATOM 653 C C . HIS A 1 82 ? 13.028 -5.479 10.759 1.00 68.50 82 HIS A C 1
ATOM 655 O O . HIS A 1 82 ? 14.133 -5.420 11.303 1.00 68.50 82 HIS A O 1
ATOM 661 N N . GLN A 1 83 ? 12.123 -6.381 11.145 1.00 63.38 83 GLN A N 1
ATOM 662 C CA . GLN A 1 83 ? 12.390 -7.405 12.152 1.00 63.38 83 GLN A CA 1
ATOM 663 C C . GLN A 1 83 ? 12.829 -8.727 11.529 1.00 63.38 83 GLN A C 1
ATOM 665 O O . GLN A 1 83 ? 12.359 -9.158 10.479 1.00 63.38 83 GLN A O 1
ATOM 670 N N . SER A 1 84 ? 13.700 -9.440 12.245 1.00 59.34 84 SER A N 1
ATOM 671 C CA . SER A 1 84 ? 14.107 -10.799 11.876 1.00 59.34 84 SER A CA 1
ATOM 672 C C . SER A 1 84 ? 12.962 -11.814 11.984 1.00 59.34 84 SER A C 1
ATOM 674 O O . SER A 1 84 ? 13.015 -12.866 11.344 1.00 59.34 84 SER A O 1
ATOM 676 N N . ARG A 1 85 ? 11.915 -11.519 12.768 1.00 66.06 85 ARG A N 1
ATOM 677 C CA . ARG A 1 85 ? 10.714 -12.352 12.904 1.00 66.06 85 ARG A CA 1
ATOM 678 C C . ARG A 1 85 ? 9.444 -11.512 12.744 1.00 66.06 85 ARG A C 1
ATOM 680 O O . ARG A 1 85 ? 9.257 -10.600 13.545 1.00 66.06 85 ARG A O 1
ATOM 687 N N . PRO A 1 86 ? 8.570 -11.849 11.780 1.00 81.00 86 PRO A N 1
ATOM 688 C CA . PRO A 1 86 ? 7.252 -11.238 11.661 1.00 81.00 86 PRO A CA 1
ATOM 689 C C . PRO A 1 86 ? 6.400 -11.429 12.921 1.00 81.00 86 PRO A C 1
ATOM 691 O O . PRO A 1 86 ? 6.443 -12.482 13.561 1.00 81.00 86 PRO A O 1
ATOM 694 N N . ASP A 1 87 ? 5.594 -10.422 13.248 1.00 85.69 87 ASP A N 1
ATOM 695 C CA . ASP A 1 87 ? 4.604 -10.462 14.327 1.00 85.69 87 ASP A CA 1
ATOM 696 C C . ASP A 1 87 ? 3.377 -11.295 13.899 1.00 85.69 87 ASP A C 1
ATOM 698 O O . ASP A 1 87 ? 2.674 -10.887 12.971 1.00 85.69 87 ASP A O 1
ATOM 702 N N . PRO A 1 88 ? 3.058 -12.432 14.551 1.00 90.50 88 PRO A N 1
ATOM 703 C CA . PRO A 1 88 ? 1.894 -13.242 14.185 1.00 90.50 88 PRO A CA 1
ATOM 704 C C . PRO A 1 88 ? 0.553 -12.508 14.287 1.00 90.50 88 PRO A C 1
ATOM 706 O O . PRO A 1 88 ? -0.408 -12.896 13.627 1.00 90.50 88 PRO A O 1
ATOM 709 N N . LEU A 1 89 ? 0.478 -11.447 15.097 1.00 91.38 89 LEU A N 1
ATOM 710 C CA . LEU A 1 89 ? -0.715 -10.619 15.261 1.00 91.38 89 LEU A CA 1
ATOM 711 C C . LEU A 1 89 ? -0.666 -9.344 14.405 1.00 91.38 89 LEU A C 1
ATOM 713 O O . LEU A 1 89 ? -1.433 -8.409 14.653 1.00 91.38 89 LEU A O 1
ATOM 717 N N . MET A 1 90 ? 0.164 -9.314 13.354 1.00 91.38 90 MET A N 1
ATOM 718 C CA . MET A 1 90 ? 0.221 -8.199 12.405 1.00 91.38 90 MET A CA 1
ATOM 719 C C . MET A 1 90 ? -1.154 -7.773 11.868 1.00 91.38 90 MET A C 1
ATOM 721 O O . MET A 1 90 ? -1.405 -6.568 11.828 1.00 91.38 90 MET A O 1
ATOM 725 N N . PRO A 1 91 ? -2.089 -8.686 11.516 1.00 93.94 91 PRO A N 1
ATOM 726 C CA . PRO A 1 91 ? -3.418 -8.269 11.073 1.00 93.94 91 PRO A CA 1
ATOM 727 C C . PRO A 1 91 ? -4.182 -7.453 12.125 1.00 93.94 91 PRO A C 1
ATOM 729 O O . PRO A 1 91 ? -4.841 -6.473 11.781 1.00 93.94 91 PRO A O 1
ATOM 732 N N . MET A 1 92 ? -4.069 -7.816 13.409 1.00 91.94 92 MET A N 1
ATOM 733 C CA . MET A 1 92 ? -4.692 -7.068 14.506 1.00 91.94 92 MET A CA 1
ATOM 734 C C . MET A 1 92 ? -4.034 -5.696 14.661 1.00 91.94 92 MET A C 1
ATOM 736 O O . MET A 1 92 ? -4.725 -4.682 14.735 1.00 91.94 92 MET A O 1
ATOM 740 N N . ARG A 1 93 ? -2.699 -5.651 14.624 1.00 88.69 93 ARG A N 1
ATOM 741 C CA . ARG A 1 93 ? -1.931 -4.404 14.706 1.00 88.69 93 ARG A CA 1
ATOM 742 C C . ARG A 1 93 ? -2.286 -3.442 13.569 1.00 88.69 93 ARG A C 1
ATOM 744 O O . ARG A 1 93 ? -2.543 -2.265 13.804 1.00 88.69 93 ARG A O 1
ATOM 751 N N . MET A 1 94 ? -2.379 -3.951 12.342 1.00 90.56 94 MET A N 1
ATOM 752 C CA . MET A 1 94 ? -2.813 -3.182 11.174 1.00 90.56 94 MET A CA 1
ATOM 753 C C . MET A 1 94 ? -4.247 -2.668 11.315 1.00 90.56 94 MET A C 1
ATOM 755 O O . MET A 1 94 ? -4.509 -1.507 10.996 1.00 90.56 94 MET A O 1
ATOM 759 N N . LEU A 1 95 ? -5.166 -3.476 11.850 1.00 93.12 95 LEU A N 1
ATOM 760 C CA . LEU A 1 95 ? -6.525 -3.012 12.119 1.00 93.12 95 LEU A CA 1
ATOM 761 C C . LEU A 1 95 ? -6.547 -1.872 13.152 1.00 93.12 95 LEU A C 1
ATOM 763 O O . LEU A 1 95 ? -7.273 -0.898 12.955 1.00 93.12 95 LEU A O 1
ATOM 767 N N . GLU A 1 96 ? -5.744 -1.945 14.218 1.00 89.38 96 GLU A N 1
ATOM 768 C CA . GLU A 1 96 ? -5.637 -0.863 15.209 1.00 89.38 96 GLU A CA 1
ATOM 769 C C . GLU A 1 96 ? -5.203 0.462 14.568 1.00 89.38 96 GLU A C 1
ATOM 771 O O . GLU A 1 96 ? -5.783 1.512 14.867 1.00 89.38 96 GLU A O 1
ATOM 776 N N . TYR A 1 97 ? -4.234 0.422 13.647 1.00 87.62 97 TYR A N 1
ATOM 777 C CA . TYR A 1 97 ? -3.801 1.601 12.896 1.00 87.62 97 TYR A CA 1
ATOM 778 C C . TYR A 1 97 ? -4.924 2.180 12.035 1.00 87.62 97 TYR A C 1
ATOM 780 O O . TYR A 1 97 ? -5.179 3.385 12.085 1.00 87.62 97 TYR A O 1
ATOM 788 N N . LEU A 1 98 ? -5.639 1.336 11.288 1.00 91.94 98 LEU A N 1
ATOM 789 C CA . LEU A 1 98 ? -6.752 1.775 10.444 1.00 91.94 98 LEU A CA 1
ATOM 790 C C . LEU A 1 98 ? -7.876 2.406 11.268 1.00 91.94 98 LEU A C 1
ATOM 792 O O . LEU A 1 98 ? -8.357 3.488 10.931 1.00 91.94 98 LEU A O 1
ATOM 796 N N . VAL A 1 99 ? -8.246 1.783 12.388 1.00 92.19 99 VAL A N 1
ATOM 797 C CA . VAL A 1 99 ? -9.245 2.330 13.315 1.00 92.19 99 VAL A CA 1
ATOM 798 C C . VAL A 1 99 ? -8.783 3.671 13.889 1.00 92.19 99 VAL A C 1
ATOM 800 O O . VAL A 1 99 ? -9.581 4.605 13.967 1.00 92.19 99 VAL A O 1
ATOM 803 N N . ALA A 1 100 ? -7.504 3.820 14.244 1.00 88.88 100 ALA A N 1
ATOM 804 C CA . ALA A 1 100 ? -6.962 5.095 14.715 1.00 88.88 100 ALA A CA 1
ATOM 805 C C . ALA A 1 100 ? -7.027 6.194 13.637 1.00 88.88 100 ALA A C 1
ATOM 807 O O . ALA A 1 100 ? -7.407 7.329 13.935 1.00 88.88 100 ALA A O 1
ATOM 808 N N . ILE A 1 101 ? -6.707 5.855 12.386 1.00 90.06 101 ILE A N 1
ATOM 809 C CA . ILE A 1 101 ? -6.805 6.757 11.231 1.00 90.06 101 ILE A CA 1
ATOM 810 C C . ILE A 1 101 ? -8.254 7.195 11.003 1.00 90.06 101 ILE A C 1
ATOM 812 O O . ILE A 1 101 ? -8.526 8.391 10.892 1.00 90.06 101 ILE A O 1
ATOM 816 N N . TRP A 1 102 ? -9.197 6.256 10.992 1.00 93.81 102 TRP A N 1
ATOM 817 C CA . TRP A 1 102 ? -10.614 6.557 10.803 1.00 93.81 102 TRP A CA 1
ATOM 818 C C . TRP A 1 102 ? -11.214 7.366 11.948 1.00 93.81 102 TRP A C 1
ATOM 820 O O . TRP A 1 102 ? -11.956 8.312 11.696 1.00 93.81 102 TRP A O 1
ATOM 830 N N . ASN A 1 103 ? -10.865 7.057 13.197 1.00 91.38 103 ASN A N 1
ATOM 831 C CA . ASN A 1 103 ? -11.322 7.837 14.346 1.00 91.38 103 ASN A CA 1
ATOM 832 C C . ASN A 1 103 ? -10.843 9.289 14.265 1.00 91.38 103 ASN A C 1
ATOM 834 O O . ASN A 1 103 ? -11.613 10.204 14.554 1.00 91.38 103 ASN A O 1
ATOM 838 N N . ARG A 1 104 ? -9.600 9.517 13.818 1.00 87.88 104 ARG A N 1
ATOM 839 C CA . ARG A 1 104 ? -9.112 10.871 13.540 1.00 87.88 104 ARG A CA 1
ATOM 840 C C . ARG A 1 104 ? -9.916 11.529 12.422 1.00 87.88 104 ARG A C 1
ATOM 842 O O . ARG A 1 104 ? -10.382 12.648 12.604 1.00 87.88 104 ARG A O 1
ATOM 849 N N . TYR A 1 105 ? -10.107 10.833 11.302 1.00 90.62 105 TYR A N 1
ATOM 850 C CA . TYR A 1 105 ? -10.882 11.354 10.177 1.00 90.62 105 TYR A CA 1
ATOM 851 C C . TYR A 1 105 ? -12.286 11.797 10.608 1.00 90.62 105 TYR A C 1
ATOM 853 O O . TYR A 1 105 ? -12.701 12.902 10.271 1.00 90.62 105 TYR A O 1
ATOM 861 N N . LEU A 1 106 ? -12.991 10.980 11.397 1.00 92.56 106 LEU A N 1
ATOM 862 C CA . LEU A 1 106 ? -14.317 11.303 11.933 1.00 92.56 106 LEU A CA 1
ATOM 863 C C . LEU A 1 106 ? -14.295 12.481 12.919 1.00 92.56 106 LEU A C 1
ATOM 865 O O . LEU A 1 106 ? -15.251 13.254 12.962 1.00 92.56 106 LEU A O 1
ATOM 869 N N . GLY A 1 107 ? -13.217 12.633 13.693 1.00 91.75 107 GLY A N 1
ATOM 870 C CA . GLY A 1 107 ? -13.006 13.799 14.554 1.00 91.75 107 GLY A CA 1
ATOM 871 C C . GLY A 1 107 ? -12.840 15.095 13.757 1.00 91.75 107 GLY A C 1
ATOM 872 O O . GLY A 1 107 ? -13.446 16.109 14.102 1.00 91.75 107 GLY A O 1
ATOM 873 N N . ASP A 1 108 ? -12.084 15.037 12.659 1.00 90.75 108 ASP A N 1
ATOM 874 C CA . ASP A 1 108 ? -11.847 16.171 11.757 1.00 90.75 108 ASP A CA 1
ATOM 875 C C . ASP A 1 108 ? -13.075 16.456 10.856 1.00 90.75 108 ASP A C 1
ATOM 877 O O . ASP A 1 108 ? -13.296 17.590 10.429 1.00 90.75 108 ASP A O 1
ATOM 881 N N . HIS A 1 109 ? -13.927 15.450 10.614 1.00 92.94 109 HIS A N 1
ATOM 882 C CA . HIS A 1 109 ? -15.100 15.514 9.736 1.00 92.94 109 HIS A CA 1
ATOM 883 C C . HIS A 1 109 ? -16.384 15.093 10.467 1.00 92.94 109 HIS A C 1
ATOM 885 O O . HIS A 1 109 ? -16.975 14.054 10.181 1.00 92.94 109 HIS A O 1
ATOM 891 N N . SER A 1 110 ? -16.880 15.942 11.372 1.00 91.56 110 SER A N 1
ATOM 892 C CA . SER A 1 110 ? -18.041 15.636 12.236 1.00 91.56 110 SER A CA 1
ATOM 893 C C . SER A 1 110 ? -19.347 15.257 11.509 1.00 91.56 110 SER A C 1
ATOM 895 O O . SER A 1 110 ? -20.231 14.636 12.101 1.00 91.56 110 SER A O 1
ATOM 897 N N . GLN A 1 111 ? -19.494 15.631 10.234 1.00 93.50 111 GLN A N 1
ATOM 898 C CA . GLN A 1 111 ? -20.659 15.293 9.406 1.00 93.50 111 GLN A CA 1
ATOM 899 C C . GLN A 1 111 ? -20.451 14.044 8.539 1.00 93.50 111 GLN A C 1
ATOM 901 O O . GLN A 1 111 ? -21.385 13.620 7.856 1.00 93.50 111 GLN A O 1
ATOM 906 N N . ALA A 1 112 ? -19.259 13.444 8.552 1.00 93.56 112 ALA A N 1
ATOM 907 C CA . ALA A 1 112 ? -18.985 12.239 7.789 1.00 93.56 112 ALA A CA 1
ATOM 908 C C . ALA A 1 112 ? -19.917 11.097 8.225 1.00 93.56 112 ALA A C 1
ATOM 910 O O . ALA A 1 112 ? -20.165 10.857 9.409 1.00 93.56 112 ALA A O 1
ATOM 911 N N . ARG A 1 113 ? -20.463 10.397 7.230 1.00 93.56 113 ARG A N 1
ATOM 912 C CA . ARG A 1 113 ? -21.283 9.184 7.400 1.00 93.56 113 ARG A CA 1
ATOM 913 C C . ARG A 1 113 ? -20.611 7.946 6.809 1.00 93.56 113 ARG A C 1
ATOM 915 O O . ARG A 1 113 ? -21.117 6.844 6.973 1.00 93.56 113 ARG A O 1
ATOM 922 N N . MET A 1 114 ? -19.492 8.143 6.119 1.00 94.50 114 MET A N 1
ATOM 923 C CA . MET A 1 114 ? -18.697 7.112 5.466 1.00 94.50 114 MET A CA 1
ATOM 924 C C . MET A 1 114 ? -17.227 7.342 5.803 1.00 94.50 114 MET A C 1
ATOM 926 O O . MET A 1 114 ? -16.811 8.478 6.039 1.00 94.50 114 MET A O 1
ATOM 930 N N . LEU A 1 115 ? -16.464 6.255 5.841 1.00 95.69 115 LEU A N 1
ATOM 931 C CA . LEU A 1 115 ? -15.028 6.282 6.085 1.00 95.69 115 LEU A CA 1
ATOM 932 C C . LEU A 1 115 ? -14.275 6.345 4.750 1.00 95.69 115 LEU A C 1
ATOM 934 O O . LEU A 1 115 ? -14.709 5.699 3.792 1.00 95.69 115 LEU A O 1
ATOM 938 N N . PRO A 1 116 ? -13.151 7.077 4.671 1.00 95.69 116 PRO A N 1
ATOM 939 C CA . PRO A 1 116 ? -12.288 7.027 3.504 1.00 95.69 116 PRO A CA 1
ATOM 940 C C . PRO A 1 116 ? -11.654 5.642 3.396 1.00 95.69 116 PRO A C 1
ATOM 942 O O . PRO A 1 116 ? -11.422 4.957 4.400 1.00 95.69 116 PRO A O 1
ATOM 945 N N . VAL A 1 117 ? -11.320 5.246 2.171 1.00 95.81 117 VAL A N 1
ATOM 946 C CA . VAL A 1 117 ? -10.505 4.051 1.952 1.00 95.81 117 VAL A CA 1
ATOM 947 C C . VAL A 1 117 ? -9.148 4.266 2.617 1.00 95.81 117 VAL A C 1
ATOM 949 O O . VAL A 1 117 ? -8.526 5.309 2.432 1.00 95.81 117 VAL A O 1
ATOM 952 N N . VAL A 1 118 ? -8.683 3.271 3.369 1.00 95.88 118 VAL A N 1
ATOM 953 C CA . VAL A 1 118 ? -7.293 3.188 3.826 1.00 95.88 118 VAL A CA 1
ATOM 954 C C . VAL A 1 118 ? -6.698 1.942 3.189 1.00 95.88 118 VAL A C 1
ATOM 956 O O . VAL A 1 118 ? -7.243 0.857 3.368 1.00 95.88 118 VAL A O 1
ATOM 959 N N . ILE A 1 119 ? -5.618 2.101 2.429 1.00 96.00 119 ILE A N 1
ATOM 960 C CA . ILE A 1 119 ? -4.855 1.012 1.816 1.00 96.00 119 ILE A CA 1
ATOM 961 C C . ILE A 1 119 ? -3.740 0.621 2.798 1.00 96.00 119 ILE A C 1
ATOM 963 O O . ILE A 1 119 ? -2.785 1.387 2.945 1.00 96.00 119 ILE A O 1
ATOM 967 N N . PRO A 1 120 ? -3.869 -0.515 3.507 1.00 94.75 120 PRO A N 1
ATOM 968 C CA . PRO A 1 120 ? -2.837 -1.033 4.400 1.00 94.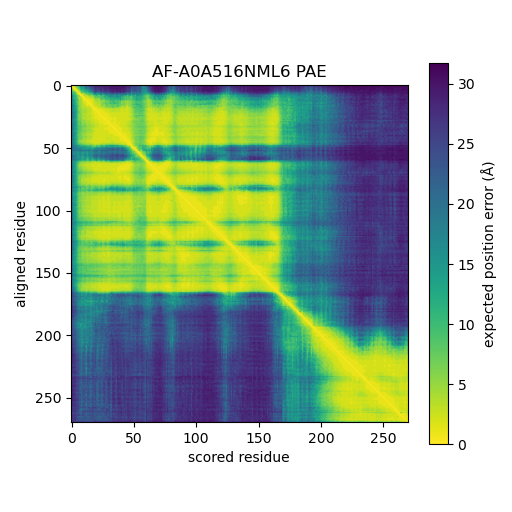75 120 PRO A CA 1
ATOM 969 C C . PRO A 1 120 ? -1.737 -1.751 3.611 1.00 94.75 120 PRO A C 1
ATOM 971 O O . PRO A 1 120 ? -2.000 -2.763 2.960 1.00 94.75 120 PRO A O 1
ATOM 974 N N . LEU A 1 121 ? -0.506 -1.271 3.720 1.00 91.94 121 LEU A N 1
ATOM 975 C CA . LEU A 1 121 ? 0.667 -1.897 3.126 1.00 91.94 121 LEU A CA 1
ATOM 976 C C . LEU A 1 121 ? 1.717 -2.168 4.204 1.00 91.94 121 LEU A C 1
ATOM 978 O O . LEU A 1 121 ? 2.016 -1.299 5.021 1.00 91.94 121 LEU A O 1
ATOM 982 N N . VAL A 1 122 ? 2.275 -3.371 4.185 1.00 89.56 122 VAL A N 1
ATOM 983 C CA . VAL A 1 122 ? 3.430 -3.773 4.978 1.00 89.56 122 VAL A CA 1
ATOM 984 C C . VAL A 1 122 ? 4.560 -4.076 4.009 1.00 89.56 122 VAL A C 1
ATOM 986 O O . VAL A 1 122 ? 4.406 -4.944 3.156 1.00 89.56 122 VAL A O 1
ATOM 989 N N . VAL A 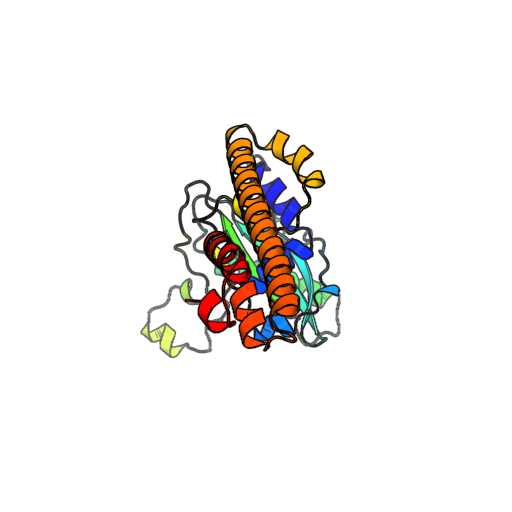1 123 ? 5.689 -3.390 4.161 1.00 84.75 123 VAL A N 1
ATOM 990 C CA . VAL A 1 123 ? 6.939 -3.798 3.518 1.00 84.75 123 VAL A CA 1
ATOM 991 C C . VAL A 1 123 ? 7.775 -4.515 4.563 1.00 84.75 123 VAL A C 1
ATOM 993 O O . VAL A 1 123 ? 8.160 -3.921 5.573 1.00 84.75 123 VAL A O 1
ATOM 996 N N . HIS A 1 124 ? 8.026 -5.798 4.330 1.00 83.12 124 HIS A N 1
ATOM 997 C CA . HIS A 1 124 ? 8.855 -6.637 5.181 1.00 83.12 124 HIS A CA 1
ATOM 998 C C . HIS A 1 124 ? 10.254 -6.754 4.598 1.00 83.12 124 HIS A C 1
ATOM 1000 O O . HIS A 1 124 ? 10.445 -7.203 3.469 1.00 83.12 124 HIS A O 1
ATOM 1006 N N . ALA A 1 125 ? 11.241 -6.402 5.410 1.00 74.50 125 ALA A N 1
ATOM 1007 C CA . ALA A 1 125 ? 12.641 -6.623 5.121 1.00 74.50 125 ALA A CA 1
ATOM 1008 C C . ALA A 1 125 ? 13.272 -7.378 6.291 1.00 74.50 125 ALA A C 1
ATOM 1010 O O . ALA A 1 125 ? 13.375 -6.863 7.401 1.00 74.50 125 ALA A O 1
ATOM 1011 N N . SER A 1 126 ? 13.722 -8.609 6.050 1.00 69.38 126 SER A N 1
ATOM 1012 C CA . SER A 1 126 ? 14.431 -9.378 7.072 1.00 69.38 126 SER A CA 1
ATOM 1013 C C . SER A 1 126 ? 15.944 -9.248 6.886 1.00 69.38 126 SER A C 1
ATOM 1015 O O . SER A 1 126 ? 16.435 -9.610 5.814 1.00 69.38 126 SER A O 1
ATOM 1017 N N . PRO A 1 127 ? 16.705 -8.837 7.920 1.00 64.56 127 PRO A N 1
ATOM 1018 C CA . PRO A 1 127 ? 18.170 -8.855 7.877 1.00 64.56 127 PRO A CA 1
ATOM 1019 C C . PRO A 1 127 ? 18.750 -10.245 7.577 1.00 64.56 127 PRO A C 1
ATOM 1021 O O . PRO A 1 127 ? 19.788 -10.361 6.935 1.00 64.56 127 PRO A O 1
ATOM 1024 N N . ASP A 1 128 ? 18.047 -11.301 7.998 1.00 69.81 128 ASP A N 1
ATOM 1025 C CA . ASP A 1 128 ? 18.473 -12.696 7.840 1.00 69.81 128 ASP A CA 1
ATOM 1026 C C . ASP A 1 128 ? 17.886 -13.354 6.573 1.00 69.81 128 ASP A C 1
ATOM 1028 O O . ASP A 1 128 ? 17.965 -14.574 6.417 1.00 69.81 128 ASP A O 1
ATOM 1032 N N . GLY A 1 129 ? 17.212 -12.586 5.704 1.00 70.00 129 GLY A N 1
ATOM 1033 C CA . GLY A 1 129 ? 16.542 -13.105 4.503 1.00 70.00 129 GLY A CA 1
ATOM 1034 C C . GLY A 1 129 ? 15.350 -14.029 4.791 1.00 70.00 129 GLY A C 1
ATOM 1035 O O . GLY A 1 129 ? 14.925 -14.789 3.921 1.00 70.00 129 GLY A O 1
ATOM 1036 N N . ARG A 1 130 ? 14.801 -14.004 6.014 1.00 76.88 130 ARG A N 1
ATOM 1037 C CA . ARG A 1 130 ? 13.645 -14.830 6.392 1.00 76.88 130 ARG A CA 1
ATOM 1038 C C . ARG A 1 130 ? 12.356 -14.281 5.798 1.00 76.88 130 ARG A C 1
ATOM 1040 O O . ARG A 1 130 ? 11.942 -13.177 6.158 1.00 76.88 130 ARG A O 1
ATOM 1047 N N . ARG A 1 131 ? 11.712 -15.110 4.978 1.00 83.06 131 ARG A N 1
ATOM 1048 C CA . ARG A 1 131 ? 10.383 -14.877 4.401 1.00 83.06 131 ARG A CA 1
ATOM 1049 C C . ARG A 1 131 ? 9.320 -14.626 5.460 1.00 83.06 131 ARG A C 1
ATOM 1051 O O . ARG A 1 131 ? 9.424 -15.073 6.605 1.00 83.06 131 ARG A O 1
ATOM 1058 N N . TRP A 1 132 ? 8.280 -13.925 5.044 1.00 88.06 132 TRP A N 1
ATOM 1059 C CA . TRP A 1 132 ? 7.071 -13.751 5.816 1.00 88.06 132 TRP A CA 1
ATOM 1060 C C . TRP A 1 132 ? 6.270 -15.055 5.872 1.00 88.06 132 TRP A C 1
ATOM 1062 O O . TRP A 1 132 ? 5.801 -15.561 4.855 1.00 88.06 132 TRP A O 1
ATOM 1072 N N . GLU A 1 133 ? 6.091 -15.594 7.076 1.00 89.19 133 GLU A N 1
ATOM 1073 C CA . GLU A 1 133 ? 5.426 -16.889 7.304 1.00 89.19 133 GLU A CA 1
ATOM 1074 C C . GLU A 1 133 ? 4.208 -16.781 8.237 1.00 89.19 133 GLU A C 1
ATOM 1076 O O . GLU A 1 133 ? 3.707 -17.788 8.735 1.00 89.19 133 GLU A O 1
ATOM 1081 N N . VAL A 1 134 ? 3.727 -15.563 8.503 1.00 91.81 134 VAL A N 1
ATOM 1082 C CA . VAL A 1 134 ? 2.596 -15.318 9.413 1.00 91.81 134 VAL A CA 1
ATOM 1083 C C . VAL A 1 134 ? 1.351 -14.815 8.667 1.00 91.81 134 VAL A C 1
ATOM 1085 O O . VAL A 1 134 ? 1.467 -14.327 7.541 1.00 91.81 134 VAL A O 1
ATOM 1088 N N . PRO A 1 135 ? 0.151 -14.908 9.269 1.00 94.44 135 PRO A N 1
ATOM 1089 C CA . PRO A 1 135 ? -1.093 -14.460 8.645 1.00 94.44 135 PRO A CA 1
ATOM 1090 C C . PRO A 1 135 ? -1.089 -13.012 8.143 1.00 94.44 135 PRO A C 1
ATOM 1092 O O . PRO A 1 135 ? -0.505 -12.119 8.763 1.00 94.44 135 PRO A O 1
ATOM 1095 N N . THR A 1 136 ? -1.815 -12.772 7.047 1.00 94.94 136 THR A N 1
ATOM 1096 C CA . THR A 1 136 ? -2.062 -11.419 6.498 1.00 94.94 136 THR A CA 1
ATOM 1097 C C . THR A 1 136 ? -3.524 -10.980 6.609 1.00 94.94 136 THR A C 1
ATOM 1099 O O . THR A 1 136 ? -3.842 -9.810 6.386 1.00 94.94 136 THR A O 1
ATOM 1102 N N . GLU A 1 137 ? -4.420 -11.895 6.996 1.00 94.69 137 GLU A N 1
ATOM 1103 C CA . GLU A 1 137 ? -5.848 -11.640 7.182 1.00 94.69 137 GLU A CA 1
ATOM 1104 C C . GLU A 1 137 ? -6.264 -11.817 8.646 1.00 94.69 137 GLU A C 1
ATOM 1106 O O . GLU A 1 137 ? -5.856 -12.754 9.328 1.00 94.69 137 GLU A O 1
ATOM 1111 N N . LEU A 1 138 ? -7.116 -10.918 9.141 1.00 94.50 138 LEU A N 1
ATOM 1112 C CA . LEU A 1 138 ? -7.550 -10.918 10.538 1.00 94.50 138 LEU A CA 1
ATOM 1113 C C . LEU A 1 138 ? -8.323 -12.177 10.918 1.00 94.50 138 LEU A C 1
ATOM 1115 O O . LEU A 1 138 ? -8.183 -12.664 12.035 1.00 94.50 138 LEU A O 1
ATOM 1119 N N . SER A 1 139 ? -9.126 -12.730 10.009 1.00 92.62 139 SER A N 1
ATOM 1120 C CA . SER A 1 139 ? -9.875 -13.945 10.312 1.00 92.62 139 SER A CA 1
ATOM 1121 C C . SER A 1 139 ? -8.953 -15.120 10.636 1.00 92.62 139 SER A C 1
ATOM 1123 O O . SER A 1 139 ? -9.315 -15.944 11.468 1.00 92.62 139 SER A O 1
ATOM 1125 N N . GLU A 1 140 ? -7.763 -15.199 10.036 1.00 92.06 140 GLU A N 1
ATOM 1126 C CA . GLU A 1 140 ? -6.811 -16.303 10.236 1.00 92.06 140 GLU A CA 1
ATOM 1127 C C . GLU A 1 140 ? -6.233 -16.348 11.658 1.00 92.06 140 GLU A C 1
ATOM 1129 O O . GLU A 1 140 ? -5.842 -17.418 12.116 1.00 92.06 140 GLU A O 1
ATOM 1134 N N . VAL A 1 141 ? -6.227 -15.222 12.382 1.00 93.88 141 VAL A N 1
ATOM 1135 C CA . VAL A 1 141 ? -5.726 -15.152 13.768 1.00 93.88 141 VAL A CA 1
ATOM 1136 C C . VAL A 1 141 ? -6.820 -15.335 14.827 1.00 93.88 141 VAL A C 1
ATOM 1138 O O . VAL A 1 141 ? -6.537 -15.296 16.022 1.00 93.88 141 VAL A O 1
ATOM 1141 N N . ILE A 1 142 ? -8.076 -15.530 14.413 1.00 93.69 142 ILE A N 1
ATOM 1142 C CA . ILE A 1 142 ? -9.191 -15.803 15.328 1.00 93.69 142 ILE A CA 1
ATOM 1143 C C . ILE A 1 142 ? -9.165 -17.285 15.706 1.00 93.69 142 ILE A C 1
ATOM 1145 O O . ILE A 1 142 ? -9.309 -18.142 14.834 1.00 93.69 142 ILE A O 1
ATOM 1149 N N . ASP A 1 143 ? -9.029 -17.580 16.998 1.00 94.62 143 ASP A N 1
ATOM 1150 C CA . ASP A 1 143 ? -9.020 -18.943 17.538 1.00 94.62 143 ASP A CA 1
ATOM 1151 C C . ASP A 1 143 ? -10.441 -19.528 17.610 1.00 94.62 143 ASP A C 1
ATOM 1153 O O . ASP A 1 143 ? -11.172 -19.335 18.582 1.00 94.62 143 ASP A O 1
ATOM 1157 N N . ILE A 1 144 ? -10.853 -20.184 16.523 1.00 94.38 144 ILE A N 1
ATOM 1158 C CA . ILE A 1 144 ? -12.131 -20.893 16.379 1.00 94.38 144 ILE A CA 1
ATOM 1159 C C . ILE A 1 144 ? -11.948 -22.126 15.492 1.00 94.38 144 ILE A C 1
ATOM 1161 O O . ILE A 1 144 ? -11.130 -22.123 14.561 1.00 94.38 144 ILE A O 1
ATOM 1165 N N . ASP A 1 145 ? -12.747 -23.162 15.745 1.00 95.88 145 ASP A N 1
ATOM 1166 C CA . ASP A 1 145 ? -12.727 -24.388 14.953 1.00 95.88 145 ASP A CA 1
ATOM 1167 C C . ASP A 1 145 ? -13.271 -24.166 13.522 1.00 95.88 145 ASP A C 1
ATOM 1169 O O . ASP A 1 145 ? -14.058 -23.240 13.290 1.00 95.88 145 ASP A O 1
ATOM 1173 N N . PRO A 1 146 ? -12.879 -25.008 12.545 1.00 93.75 146 PRO A N 1
ATOM 1174 C CA . PRO A 1 146 ? -13.284 -24.834 11.150 1.00 93.75 146 PRO A CA 1
ATOM 1175 C C . PRO A 1 146 ? -14.800 -24.847 10.918 1.00 93.75 146 PRO A C 1
ATOM 1177 O O . PRO A 1 146 ? -15.292 -24.051 10.124 1.00 93.75 146 PRO A O 1
ATOM 1180 N N . ALA A 1 147 ? -15.559 -25.690 11.628 1.00 95.62 147 ALA A N 1
ATOM 1181 C CA . ALA A 1 147 ? -17.003 -25.784 11.420 1.00 95.62 147 ALA A CA 1
ATOM 1182 C C . ALA A 1 147 ? -17.716 -24.514 11.909 1.00 95.62 147 ALA A C 1
ATOM 1184 O O . ALA A 1 147 ? -18.588 -23.982 11.219 1.00 95.62 147 ALA A O 1
ATOM 1185 N N . THR A 1 148 ? -17.306 -23.985 13.064 1.00 95.25 148 THR A N 1
ATOM 1186 C CA . THR A 1 148 ? -17.802 -22.697 13.567 1.00 95.25 148 THR A CA 1
ATOM 1187 C C . THR A 1 148 ? -17.374 -21.542 12.667 1.00 95.25 148 THR A C 1
ATOM 1189 O O . THR A 1 148 ? -18.166 -20.636 12.419 1.00 95.25 148 THR A O 1
ATOM 1192 N N . ARG A 1 149 ? -16.148 -21.563 12.135 1.00 93.25 149 ARG A N 1
ATOM 1193 C CA . ARG A 1 149 ? -15.657 -20.547 11.193 1.00 93.25 149 ARG A CA 1
ATOM 1194 C C . ARG A 1 149 ? -16.518 -20.470 9.937 1.00 93.25 149 ARG A C 1
ATOM 1196 O O . ARG A 1 149 ? -16.926 -19.371 9.560 1.00 93.25 149 ARG A O 1
ATOM 1203 N N . ASP A 1 150 ? -16.832 -21.616 9.345 1.00 92.38 150 ASP A N 1
ATOM 1204 C CA . ASP A 1 150 ? -17.691 -21.702 8.164 1.00 92.38 150 ASP A CA 1
ATOM 1205 C C . ASP A 1 150 ? -19.118 -21.235 8.477 1.00 92.38 150 ASP A C 1
ATOM 1207 O O . ASP A 1 150 ? -19.710 -20.477 7.708 1.00 92.38 150 ASP A O 1
ATOM 1211 N N . ALA A 1 151 ? -19.650 -21.628 9.640 1.00 94.94 151 ALA A N 1
ATOM 1212 C CA . ALA A 1 151 ? -20.977 -21.218 10.088 1.00 94.94 151 ALA A CA 1
ATOM 1213 C C . ALA A 1 151 ? -21.076 -19.707 10.360 1.00 94.94 151 ALA A C 1
ATOM 1215 O O . ALA A 1 151 ? -22.094 -19.090 10.047 1.00 94.94 151 ALA A O 1
ATOM 1216 N N . LEU A 1 152 ? -20.032 -19.101 10.938 1.00 93.62 152 LEU A N 1
ATOM 1217 C CA . LEU A 1 152 ? -19.983 -17.663 11.196 1.00 93.62 152 LEU A CA 1
ATOM 1218 C C . LEU A 1 152 ? -19.772 -16.864 9.910 1.00 93.62 152 LEU A C 1
ATOM 1220 O O . LEU A 1 152 ? -20.354 -15.789 9.787 1.00 93.62 152 LEU A O 1
ATOM 1224 N N . GLY A 1 153 ? -18.981 -17.369 8.958 1.00 88.31 153 GLY A N 1
ATOM 1225 C CA . GLY A 1 153 ? -18.821 -16.813 7.615 1.00 88.31 153 GLY A CA 1
ATOM 1226 C C . GLY A 1 153 ? -18.695 -15.285 7.595 1.00 88.31 153 GLY A C 1
ATOM 1227 O O . GLY A 1 153 ? -17.686 -14.719 8.010 1.00 88.31 153 GLY A O 1
ATOM 1228 N N . ALA A 1 154 ? -19.749 -14.609 7.127 1.00 90.06 154 ALA A N 1
ATOM 1229 C CA . ALA A 1 154 ? -19.808 -13.151 6.990 1.00 90.06 154 ALA A CA 1
ATOM 1230 C C . ALA A 1 154 ? -19.781 -12.364 8.319 1.00 90.06 154 ALA A C 1
ATOM 1232 O O . ALA A 1 154 ? -19.536 -11.160 8.298 1.00 90.06 154 ALA A O 1
ATOM 1233 N N . CYS A 1 155 ? -20.024 -13.009 9.462 1.00 91.81 155 CYS A N 1
ATOM 1234 C CA . CYS A 1 155 ? -19.909 -12.388 10.783 1.00 91.81 155 CYS A CA 1
ATOM 1235 C C . CYS A 1 155 ? -18.449 -12.169 11.205 1.00 91.81 155 CYS A C 1
ATOM 1237 O O . CYS A 1 155 ? -18.194 -11.369 12.105 1.00 91.81 155 CYS A O 1
ATOM 1239 N N . LEU A 1 156 ? -17.492 -12.875 10.591 1.00 91.50 156 LEU A N 1
ATOM 1240 C CA . LEU A 1 156 ? -16.072 -12.675 10.869 1.00 91.50 156 LEU A CA 1
ATOM 1241 C C . LEU A 1 156 ? -15.551 -11.436 10.125 1.00 91.50 156 LEU A C 1
ATOM 1243 O O . LEU A 1 156 ? -15.866 -11.244 8.946 1.00 91.50 156 LEU A O 1
ATOM 1247 N N . PRO A 1 157 ? -14.727 -10.596 10.774 1.00 90.25 157 PRO A N 1
ATOM 1248 C CA . PRO A 1 157 ? -14.188 -9.405 10.138 1.00 90.25 157 PRO A CA 1
ATOM 1249 C C . PRO A 1 157 ? -13.215 -9.793 9.021 1.00 90.25 157 PRO A C 1
ATOM 1251 O O . PRO A 1 157 ? -12.182 -10.421 9.257 1.00 90.25 157 PRO A O 1
ATOM 1254 N N . ARG A 1 158 ? -13.537 -9.379 7.793 1.00 87.69 158 ARG A N 1
ATOM 1255 C CA . ARG A 1 158 ? -12.681 -9.575 6.620 1.00 87.69 158 ARG A CA 1
ATOM 1256 C C . ARG A 1 158 ? -11.792 -8.356 6.440 1.00 87.69 158 ARG A C 1
ATOM 1258 O O . ARG A 1 158 ? -12.209 -7.344 5.884 1.00 87.69 158 ARG A O 1
ATOM 1265 N N . PHE A 1 159 ? -10.573 -8.459 6.946 1.00 93.69 159 PHE A N 1
ATOM 1266 C CA . PHE A 1 159 ? -9.550 -7.432 6.818 1.00 93.69 159 PHE A CA 1
ATOM 1267 C C . PHE A 1 159 ? -8.224 -8.088 6.451 1.00 93.69 159 PHE A C 1
ATOM 1269 O O . PHE A 1 159 ? -7.756 -8.953 7.187 1.00 93.69 159 PHE A O 1
ATOM 1276 N N . ARG A 1 160 ? -7.622 -7.654 5.343 1.00 95.25 160 ARG A N 1
ATOM 1277 C CA . ARG A 1 160 ? -6.321 -8.120 4.863 1.00 95.25 160 ARG A CA 1
ATOM 1278 C C . ARG A 1 160 ? -5.449 -6.920 4.522 1.00 95.25 160 ARG A C 1
ATOM 1280 O O . ARG A 1 160 ? -5.942 -5.971 3.912 1.00 95.25 160 ARG A O 1
ATOM 1287 N N . PHE A 1 161 ? -4.172 -6.982 4.885 1.00 94.88 161 PHE A N 1
ATOM 1288 C CA . PHE A 1 161 ? -3.181 -6.015 4.421 1.00 94.88 161 PHE A CA 1
ATOM 1289 C C . PHE A 1 161 ? -2.399 -6.530 3.211 1.00 94.88 161 PHE A C 1
ATOM 1291 O O . PHE A 1 161 ? -2.304 -7.735 2.984 1.00 94.88 161 PHE A O 1
ATOM 1298 N N . LEU A 1 162 ? -1.861 -5.604 2.420 1.00 93.44 162 LEU A N 1
ATOM 1299 C CA . LEU A 1 162 ? -0.939 -5.915 1.332 1.00 93.44 162 LEU A CA 1
ATOM 1300 C C . LEU A 1 162 ? 0.457 -6.095 1.916 1.00 93.44 162 LEU A C 1
ATOM 1302 O O . LEU A 1 162 ? 0.874 -5.293 2.747 1.00 93.44 162 LEU A O 1
ATOM 1306 N N . LEU A 1 163 ? 1.158 -7.137 1.490 1.00 91.56 163 LEU A N 1
ATOM 1307 C CA . LEU A 1 163 ? 2.504 -7.449 1.948 1.00 91.56 163 LEU A CA 1
ATOM 1308 C C . LEU A 1 163 ? 3.449 -7.464 0.754 1.00 91.56 163 LEU A C 1
ATOM 1310 O O . LEU A 1 163 ? 3.267 -8.296 -0.134 1.00 91.56 163 LEU A O 1
ATOM 1314 N N . ASP A 1 164 ? 4.458 -6.606 0.787 1.00 87.19 164 ASP A N 1
ATOM 1315 C CA . ASP A 1 164 ? 5.651 -6.744 -0.039 1.00 87.19 164 ASP A CA 1
ATOM 1316 C C . ASP A 1 164 ? 6.772 -7.359 0.808 1.00 87.19 164 ASP A C 1
ATOM 1318 O O . ASP A 1 164 ? 7.191 -6.799 1.824 1.00 87.19 164 ASP A O 1
ATOM 1322 N N . ASP A 1 165 ? 7.196 -8.567 0.442 1.00 85.69 165 ASP A N 1
ATOM 1323 C CA . ASP A 1 165 ? 8.222 -9.332 1.149 1.00 85.69 165 ASP A CA 1
ATOM 1324 C C . ASP A 1 165 ? 9.538 -9.268 0.365 1.00 85.69 165 ASP A C 1
ATOM 1326 O O . ASP A 1 165 ? 9.766 -10.017 -0.590 1.00 85.69 165 ASP A O 1
ATOM 1330 N N . LEU A 1 166 ? 10.434 -8.388 0.812 1.00 75.25 166 LEU A N 1
ATOM 1331 C CA . LEU A 1 166 ? 11.697 -8.082 0.144 1.00 75.25 166 LEU A CA 1
ATOM 1332 C C . LEU A 1 166 ? 12.805 -9.102 0.410 1.00 75.25 166 LEU A C 1
ATOM 1334 O O . LEU A 1 166 ? 13.958 -8.858 0.083 1.00 75.25 166 LEU A O 1
ATOM 1338 N N . THR A 1 167 ? 12.515 -10.270 0.972 1.00 66.12 167 THR A N 1
ATOM 1339 C CA . THR A 1 167 ? 13.540 -11.239 1.412 1.00 66.12 167 THR A CA 1
ATOM 1340 C C . THR A 1 167 ? 14.446 -11.815 0.317 1.00 66.12 167 THR A C 1
ATOM 1342 O O . THR A 1 167 ? 15.434 -12.475 0.634 1.00 66.12 167 THR A O 1
ATOM 1345 N N . ALA A 1 168 ? 14.171 -11.536 -0.962 1.00 46.78 168 ALA A N 1
ATOM 1346 C CA . ALA A 1 168 ? 15.048 -11.855 -2.094 1.00 46.78 168 ALA A CA 1
ATOM 1347 C C . ALA A 1 168 ? 15.919 -10.676 -2.586 1.00 46.78 168 ALA A C 1
ATOM 1349 O O . ALA A 1 168 ? 16.786 -10.879 -3.435 1.00 46.78 168 ALA A O 1
ATOM 1350 N N . GLN A 1 169 ? 15.698 -9.455 -2.092 1.00 48.53 169 GLN A N 1
ATOM 1351 C CA . GLN A 1 169 ? 16.403 -8.245 -2.511 1.00 48.53 169 GLN A CA 1
ATOM 1352 C C . GLN A 1 169 ? 16.930 -7.513 -1.279 1.00 48.53 169 GLN A C 1
ATOM 1354 O O . GLN A 1 169 ? 16.201 -7.264 -0.324 1.00 48.53 169 GLN A O 1
ATOM 1359 N N . SER A 1 170 ? 18.208 -7.131 -1.279 1.00 49.88 170 SER A N 1
ATOM 1360 C CA . SER A 1 170 ? 18.690 -6.263 -0.206 1.00 49.88 170 SER A CA 1
ATOM 1361 C C . SER A 1 170 ? 17.890 -4.951 -0.234 1.00 49.88 170 SER A C 1
ATOM 1363 O O . SER A 1 170 ? 17.643 -4.397 -1.307 1.00 49.88 170 SER A O 1
ATOM 1365 N N . VAL A 1 171 ? 17.492 -4.440 0.933 1.00 52.94 171 VAL A N 1
ATOM 1366 C CA . VAL A 1 171 ? 16.814 -3.139 1.075 1.00 52.94 171 VAL A CA 1
ATOM 1367 C C . VAL A 1 171 ? 17.476 -2.020 0.245 1.00 52.94 171 VAL A C 1
ATOM 1369 O O . VAL A 1 171 ? 16.754 -1.275 -0.422 1.00 52.94 171 VAL A O 1
ATOM 1372 N N . PRO A 1 172 ? 18.820 -1.898 0.203 1.00 51.09 172 PRO A N 1
ATOM 1373 C CA . PRO A 1 172 ? 19.458 -0.935 -0.686 1.00 51.09 172 PRO A CA 1
ATOM 1374 C C . PRO A 1 172 ? 19.261 -1.215 -2.184 1.00 51.09 172 PRO A C 1
ATOM 1376 O O . PRO A 1 172 ? 19.053 -0.270 -2.939 1.00 51.09 172 PRO A O 1
ATOM 1379 N N . THR A 1 173 ? 19.271 -2.477 -2.627 1.00 47.25 173 THR A N 1
ATOM 1380 C CA . THR A 1 173 ? 18.965 -2.845 -4.024 1.00 47.25 173 THR A CA 1
ATOM 1381 C C . THR A 1 173 ? 17.526 -2.489 -4.390 1.00 47.25 173 THR A C 1
ATOM 1383 O O . THR A 1 173 ? 17.291 -1.924 -5.453 1.00 47.25 173 THR A O 1
ATOM 1386 N N . TYR A 1 174 ? 16.568 -2.761 -3.505 1.00 50.22 174 TYR A N 1
ATOM 1387 C CA . TYR A 1 174 ? 15.161 -2.438 -3.732 1.00 50.22 174 TYR A CA 1
ATOM 1388 C C . TYR A 1 174 ? 14.929 -0.919 -3.820 1.00 50.22 174 TYR A C 1
ATOM 1390 O O . TYR A 1 174 ? 14.297 -0.448 -4.762 1.00 50.22 174 TYR A O 1
ATOM 1398 N N . ILE A 1 175 ? 15.539 -0.130 -2.927 1.00 54.50 175 ILE A N 1
ATOM 1399 C CA . ILE A 1 175 ? 15.497 1.340 -2.989 1.00 54.50 175 ILE A CA 1
ATOM 1400 C C . ILE A 1 175 ? 16.064 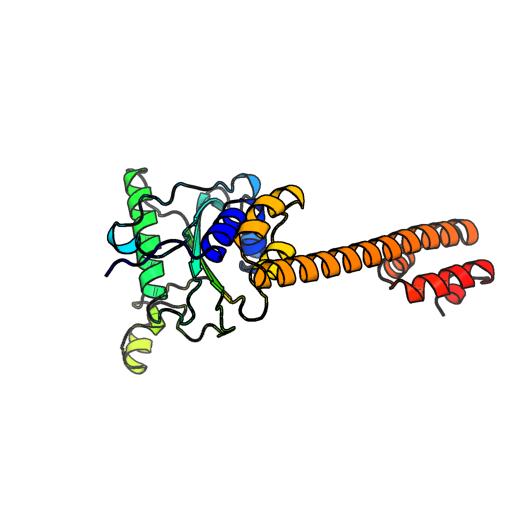1.874 -4.314 1.00 54.50 175 ILE A C 1
ATOM 1402 O O . ILE A 1 175 ? 15.518 2.824 -4.861 1.00 54.50 175 ILE A O 1
ATOM 1406 N N . LEU A 1 176 ? 17.132 1.271 -4.843 1.00 51.47 176 LEU A N 1
ATOM 1407 C CA . LEU A 1 176 ? 17.719 1.665 -6.131 1.00 51.47 176 LEU A CA 1
ATOM 1408 C C . LEU A 1 176 ? 16.903 1.189 -7.345 1.00 51.47 176 LEU A C 1
ATOM 1410 O O . LEU A 1 176 ? 17.039 1.751 -8.427 1.00 51.47 176 LEU A O 1
ATOM 1414 N N . THR A 1 177 ? 16.083 0.149 -7.178 1.00 46.91 177 THR A N 1
ATOM 1415 C CA . THR A 1 177 ? 15.301 -0.464 -8.266 1.00 46.91 177 THR A CA 1
ATOM 1416 C C . THR A 1 177 ? 13.894 0.131 -8.371 1.00 46.91 177 THR A C 1
ATOM 1418 O O . THR A 1 177 ? 13.370 0.274 -9.474 1.00 46.91 177 THR A O 1
ATOM 1421 N N . VAL A 1 178 ? 13.283 0.488 -7.238 1.00 47.91 178 VAL A N 1
ATOM 1422 C CA . VAL A 1 178 ? 11.917 1.035 -7.152 1.00 47.91 178 VAL A CA 1
ATOM 1423 C C . VAL A 1 178 ? 11.924 2.541 -6.887 1.00 47.91 178 VAL A C 1
ATOM 1425 O O . VAL A 1 178 ? 11.024 3.250 -7.340 1.00 47.91 178 VAL A O 1
ATOM 1428 N N . GLY A 1 179 ? 12.945 3.050 -6.194 1.00 45.81 179 GLY A N 1
ATOM 1429 C CA . GLY A 1 179 ? 13.058 4.465 -5.877 1.00 45.81 179 GLY A CA 1
ATOM 1430 C C . GLY A 1 179 ? 13.646 5.266 -7.034 1.00 45.81 179 GLY A C 1
ATOM 1431 O O . GLY A 1 179 ? 14.721 4.959 -7.545 1.00 45.81 179 GLY A O 1
ATOM 1432 N N . ASN A 1 180 ? 12.991 6.361 -7.415 1.00 44.72 180 ASN A N 1
ATOM 1433 C CA . ASN A 1 180 ? 13.476 7.267 -8.464 1.00 44.72 180 ASN A CA 1
ATOM 1434 C C . ASN A 1 180 ? 14.497 8.268 -7.877 1.00 44.72 180 ASN A C 1
ATOM 1436 O O . ASN A 1 180 ? 14.425 9.475 -8.111 1.00 44.72 180 ASN A O 1
ATOM 1440 N N . THR A 1 181 ? 15.394 7.777 -7.014 1.00 50.56 181 THR A N 1
ATOM 1441 C CA . THR A 1 181 ? 16.296 8.603 -6.201 1.00 50.56 181 THR A CA 1
ATOM 1442 C C . THR A 1 181 ? 17.550 8.955 -7.003 1.00 50.56 181 THR A C 1
ATOM 1444 O O . THR A 1 181 ? 18.280 8.074 -7.450 1.00 50.56 181 THR A O 1
ATOM 1447 N N . SER A 1 182 ? 17.819 10.250 -7.188 1.00 46.69 182 SER A N 1
ATOM 1448 C CA . SER A 1 1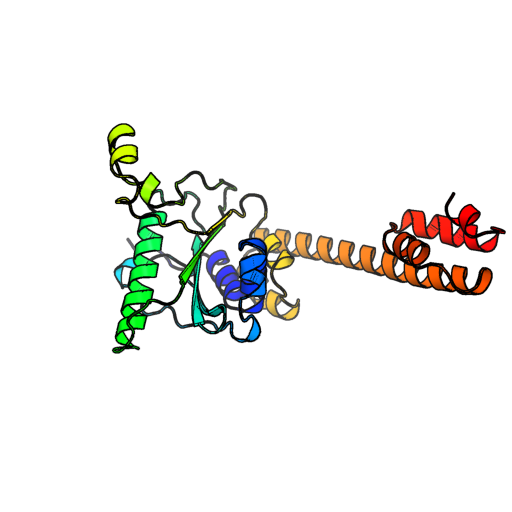82 ? 19.023 10.741 -7.865 1.00 46.69 182 SER A CA 1
ATOM 1449 C C . SER A 1 182 ? 20.295 10.510 -7.037 1.00 46.69 182 SER A C 1
ATOM 1451 O O . SER A 1 182 ? 20.277 10.617 -5.812 1.00 46.69 182 SER A O 1
ATOM 1453 N N . ASP A 1 183 ? 21.423 10.282 -7.721 1.00 48.00 183 ASP A N 1
ATOM 1454 C CA . ASP A 1 183 ? 22.769 10.041 -7.153 1.00 48.00 183 ASP A CA 1
ATOM 1455 C C . ASP A 1 183 ? 23.180 11.069 -6.069 1.00 48.00 183 ASP A C 1
ATOM 1457 O O . ASP A 1 183 ? 23.903 10.751 -5.125 1.00 48.00 183 ASP A O 1
ATOM 1461 N N . SER A 1 184 ? 22.683 12.310 -6.171 1.00 46.72 184 SER A N 1
ATOM 1462 C CA . SER A 1 184 ? 22.960 13.417 -5.243 1.00 46.72 184 SER A CA 1
ATOM 1463 C C . SER A 1 184 ? 22.417 13.213 -3.826 1.00 46.72 184 SER A C 1
ATOM 1465 O O . SER A 1 184 ? 22.978 13.758 -2.876 1.00 46.72 184 SER A O 1
ATOM 1467 N N . ASP A 1 185 ? 21.344 12.437 -3.674 1.00 50.53 185 ASP A N 1
ATOM 1468 C CA . ASP A 1 185 ? 20.639 12.258 -2.399 1.00 50.53 185 ASP A CA 1
ATOM 1469 C C . ASP A 1 185 ? 21.195 11.076 -1.588 1.00 50.53 185 ASP A C 1
ATOM 1471 O O . ASP A 1 185 ? 20.883 10.918 -0.406 1.00 50.53 185 ASP A O 1
ATOM 1475 N N . LEU A 1 186 ? 22.037 10.247 -2.213 1.00 52.59 186 LEU A N 1
ATOM 1476 C CA . LEU A 1 186 ? 22.569 9.013 -1.633 1.00 52.59 186 LEU A CA 1
ATOM 1477 C C . LEU A 1 186 ? 23.825 9.250 -0.784 1.00 52.59 186 LEU A C 1
ATOM 1479 O O . LEU A 1 186 ? 24.030 8.564 0.219 1.00 52.59 186 LEU A O 1
ATOM 1483 N N . GLY A 1 187 ? 24.646 10.244 -1.138 1.00 53.88 187 GLY A N 1
ATOM 1484 C CA . GLY A 1 187 ? 25.956 10.491 -0.518 1.00 53.88 187 GLY A CA 1
ATOM 1485 C C . GLY A 1 187 ? 25.934 10.596 1.018 1.00 53.88 187 GLY A C 1
ATOM 1486 O O . GLY A 1 187 ? 26.629 9.828 1.683 1.00 53.88 187 GLY A O 1
ATOM 1487 N N . PRO A 1 188 ? 25.099 11.468 1.621 1.00 53.19 188 PRO A N 1
ATOM 1488 C CA . PRO A 1 188 ? 25.069 11.660 3.075 1.00 53.19 188 PRO A CA 1
ATOM 1489 C C . PRO A 1 188 ? 24.568 10.446 3.868 1.00 53.19 188 PRO A C 1
ATOM 1491 O O . PRO A 1 188 ? 24.814 10.358 5.074 1.00 53.19 188 PRO A O 1
ATOM 1494 N N . VAL A 1 189 ? 23.822 9.544 3.221 1.00 50.00 189 VAL A N 1
ATOM 1495 C CA . VAL A 1 189 ? 23.220 8.378 3.877 1.00 50.00 189 VAL A CA 1
ATOM 1496 C C . VAL A 1 189 ? 24.110 7.147 3.752 1.00 50.00 189 VAL A C 1
ATOM 1498 O O . VAL A 1 189 ? 24.296 6.435 4.737 1.00 50.00 189 VAL A O 1
ATOM 1501 N N . VAL A 1 190 ? 24.743 6.951 2.594 1.00 52.12 190 VAL A N 1
ATOM 1502 C CA . VAL A 1 190 ? 25.714 5.872 2.353 1.00 52.12 190 VAL A CA 1
ATOM 1503 C C . VAL A 1 190 ? 26.859 5.904 3.370 1.00 52.12 190 VAL A C 1
ATOM 1505 O O . VAL A 1 190 ? 27.277 4.859 3.863 1.00 52.12 190 VAL A O 1
ATOM 1508 N N . ASP A 1 191 ? 27.316 7.092 3.768 1.00 55.34 191 ASP A N 1
ATOM 1509 C CA . ASP A 1 191 ? 28.399 7.233 4.749 1.00 55.34 191 ASP A CA 1
ATOM 1510 C C . ASP A 1 191 ? 27.992 6.884 6.195 1.00 55.34 191 ASP A C 1
ATOM 1512 O O . ASP A 1 191 ? 28.859 6.662 7.040 1.00 55.34 191 ASP A O 1
ATOM 1516 N N . ARG A 1 192 ? 26.689 6.785 6.497 1.00 48.50 192 ARG A N 1
ATOM 1517 C CA . ARG A 1 192 ? 26.167 6.418 7.831 1.00 48.50 192 ARG A CA 1
ATOM 1518 C C . ARG A 1 192 ? 25.785 4.943 7.967 1.00 48.50 192 ARG A C 1
ATOM 1520 O O . ARG A 1 192 ? 25.513 4.502 9.080 1.00 48.50 192 ARG A O 1
ATOM 1527 N N . LEU A 1 193 ? 25.747 4.198 6.863 1.00 50.84 193 LEU A N 1
ATOM 1528 C CA . LEU A 1 193 ? 25.253 2.816 6.812 1.00 50.84 193 LEU A CA 1
ATOM 1529 C C . LEU A 1 193 ? 26.340 1.753 7.065 1.00 50.84 193 LEU A C 1
ATOM 1531 O O . LEU A 1 193 ? 26.032 0.570 7.143 1.00 50.84 193 LEU A O 1
ATOM 1535 N N . GLY A 1 194 ? 27.599 2.160 7.252 1.00 53.72 194 GLY A N 1
ATOM 1536 C CA . GLY A 1 194 ? 28.713 1.234 7.470 1.00 53.72 194 GLY A CA 1
ATOM 1537 C C . GLY A 1 194 ? 29.220 0.567 6.177 1.00 53.72 194 GLY A C 1
ATOM 1538 O O . GLY A 1 194 ? 28.597 0.681 5.120 1.00 53.72 194 GLY A O 1
ATOM 1539 N N . PRO A 1 195 ? 30.392 -0.092 6.230 1.00 50.41 195 PRO A N 1
ATOM 1540 C CA . PRO A 1 195 ? 31.116 -0.538 5.037 1.00 50.41 195 PRO A CA 1
ATOM 1541 C C . PRO A 1 195 ? 30.403 -1.649 4.251 1.00 50.41 195 PRO A C 1
ATOM 1543 O O . PRO A 1 195 ? 30.382 -1.586 3.027 1.00 50.41 195 PRO A O 1
ATOM 1546 N N . GLU A 1 196 ? 29.764 -2.607 4.927 1.00 49.38 196 GLU A N 1
ATOM 1547 C CA . GLU A 1 196 ? 29.093 -3.748 4.276 1.00 49.38 196 GLU A CA 1
ATOM 1548 C C . GLU A 1 196 ? 27.887 -3.307 3.430 1.00 49.38 196 GLU A C 1
ATOM 1550 O O . GLU A 1 196 ? 27.683 -3.760 2.308 1.00 49.38 196 GLU A O 1
ATOM 1555 N N . VAL A 1 197 ? 27.105 -2.350 3.932 1.00 49.59 197 VAL A N 1
ATOM 1556 C CA . VAL A 1 197 ? 25.926 -1.814 3.235 1.00 49.59 197 VAL A CA 1
ATOM 1557 C C . VAL A 1 197 ? 26.336 -0.912 2.075 1.00 49.59 197 VAL A C 1
ATOM 1559 O O . VAL A 1 197 ? 25.694 -0.908 1.024 1.00 49.59 197 VAL A O 1
ATOM 1562 N N . LYS A 1 198 ? 27.424 -0.153 2.255 1.00 51.62 198 LYS A N 1
ATOM 1563 C CA . LYS A 1 198 ? 28.014 0.688 1.212 1.00 51.62 198 LYS A CA 1
ATOM 1564 C C . LYS A 1 198 ? 28.477 -0.151 0.023 1.00 51.62 198 LYS A C 1
ATOM 1566 O O . LYS A 1 198 ? 28.230 0.248 -1.109 1.00 51.62 198 LYS A O 1
ATOM 1571 N N . GLU A 1 199 ? 29.074 -1.313 0.270 1.00 51.94 199 GLU A N 1
ATOM 1572 C CA . GLU A 1 199 ? 29.493 -2.244 -0.780 1.00 51.94 199 GLU A CA 1
ATOM 1573 C C . GLU A 1 199 ? 28.293 -2.757 -1.590 1.00 51.94 199 GLU A C 1
ATOM 1575 O O . GLU A 1 199 ? 28.279 -2.623 -2.810 1.00 51.94 199 GLU A O 1
ATOM 1580 N N . VAL A 1 200 ? 27.224 -3.200 -0.919 1.00 52.75 200 VAL A N 1
ATOM 1581 C CA . VAL A 1 200 ? 25.988 -3.658 -1.583 1.00 52.75 200 VAL A CA 1
ATOM 1582 C C . VAL A 1 200 ? 25.336 -2.553 -2.430 1.00 52.75 200 VAL A C 1
ATOM 1584 O O . VAL A 1 200 ? 24.893 -2.815 -3.550 1.00 52.75 200 VAL A O 1
ATOM 1587 N N . ILE A 1 201 ? 25.297 -1.311 -1.930 1.00 54.88 201 ILE A N 1
ATOM 1588 C CA . ILE A 1 201 ? 24.782 -0.147 -2.677 1.00 54.88 201 ILE A CA 1
ATOM 1589 C C . ILE A 1 201 ? 25.636 0.132 -3.915 1.00 54.88 201 ILE A C 1
ATOM 1591 O O . ILE A 1 201 ? 25.088 0.350 -4.995 1.00 54.88 201 ILE A O 1
ATOM 1595 N N . VAL A 1 202 ? 26.963 0.137 -3.768 1.00 59.38 202 VAL A N 1
ATOM 1596 C CA . VAL A 1 202 ? 27.894 0.414 -4.870 1.00 59.38 202 VAL A CA 1
ATOM 1597 C C . VAL A 1 202 ? 27.770 -0.654 -5.950 1.00 59.38 202 VAL A C 1
ATOM 1599 O O . VAL A 1 202 ? 27.586 -0.301 -7.110 1.00 59.38 202 VAL A O 1
ATOM 1602 N N . THR A 1 203 ? 27.757 -1.936 -5.581 1.00 62.00 203 THR A N 1
ATOM 1603 C CA . THR A 1 203 ? 27.601 -3.036 -6.542 1.00 62.00 203 THR A CA 1
ATOM 1604 C C . THR A 1 203 ? 26.258 -2.969 -7.275 1.00 62.00 203 THR A C 1
ATOM 1606 O O . THR A 1 203 ? 26.214 -3.112 -8.497 1.00 62.00 203 THR A O 1
ATOM 1609 N N . ALA A 1 204 ? 25.157 -2.692 -6.567 1.00 56.22 204 ALA A N 1
ATOM 1610 C CA . ALA A 1 204 ? 23.846 -2.529 -7.198 1.00 56.22 204 ALA A CA 1
ATOM 1611 C C . ALA A 1 204 ? 23.815 -1.324 -8.159 1.00 56.22 204 ALA A C 1
ATOM 1613 O O . ALA A 1 204 ? 23.291 -1.424 -9.269 1.00 56.22 204 ALA A O 1
ATOM 1614 N N . ALA A 1 205 ? 24.416 -0.197 -7.768 1.00 58.34 205 ALA A N 1
ATOM 1615 C CA . ALA A 1 205 ? 24.517 0.989 -8.614 1.00 58.34 205 ALA A CA 1
ATOM 1616 C C . ALA A 1 205 ? 25.411 0.758 -9.848 1.00 58.34 205 ALA A C 1
ATOM 1618 O O . ALA A 1 205 ? 25.087 1.234 -10.935 1.00 58.34 205 ALA A O 1
ATOM 1619 N N . GLU A 1 206 ? 26.518 0.025 -9.714 1.00 62.75 206 GLU A N 1
ATOM 1620 C CA . GLU A 1 206 ? 27.385 -0.377 -10.831 1.00 62.75 206 GLU A CA 1
ATOM 1621 C C . GLU A 1 206 ? 26.641 -1.264 -11.830 1.00 62.75 206 GLU A C 1
ATOM 1623 O O . GLU A 1 206 ? 26.709 -1.021 -13.036 1.00 62.75 206 GLU A O 1
ATOM 1628 N N . GLN A 1 207 ? 25.872 -2.241 -11.343 1.00 62.97 207 GLN A N 1
ATOM 1629 C CA . GLN A 1 207 ? 25.087 -3.123 -12.201 1.00 62.97 207 GLN A CA 1
ATOM 1630 C C . GLN A 1 207 ? 23.997 -2.355 -12.962 1.00 62.97 207 GLN A C 1
ATOM 1632 O O . GLN A 1 207 ? 23.863 -2.520 -14.174 1.00 62.97 207 GLN A O 1
ATOM 1637 N N . LEU A 1 208 ? 23.269 -1.457 -12.291 1.00 58.06 208 LEU A N 1
ATOM 1638 C CA . LEU A 1 208 ? 22.261 -0.604 -12.929 1.00 58.06 208 LEU A CA 1
ATOM 1639 C C . LEU A 1 208 ? 22.871 0.348 -13.969 1.00 58.06 208 LEU A C 1
ATOM 1641 O O . LEU A 1 208 ? 22.285 0.534 -15.037 1.00 58.06 208 LEU A O 1
ATOM 1645 N N . ARG A 1 209 ? 24.055 0.922 -13.700 1.00 69.25 209 ARG A N 1
ATOM 1646 C CA . ARG A 1 209 ? 24.792 1.727 -14.691 1.00 69.25 209 ARG A CA 1
ATOM 1647 C C . ARG A 1 209 ? 25.193 0.884 -15.897 1.00 69.25 209 ARG A C 1
ATOM 1649 O O . ARG A 1 209 ? 24.912 1.289 -17.020 1.00 69.25 209 ARG A O 1
ATOM 1656 N N . ALA A 1 210 ? 25.763 -0.301 -15.678 1.00 64.81 210 ALA A N 1
ATOM 1657 C CA . ALA A 1 210 ? 26.151 -1.210 -16.753 1.00 64.81 210 ALA A CA 1
ATOM 1658 C C . ALA A 1 210 ? 24.944 -1.647 -17.605 1.00 64.81 210 ALA A C 1
ATOM 1660 O O . ALA A 1 210 ? 25.018 -1.661 -18.835 1.00 64.81 210 ALA A O 1
ATOM 1661 N N . GLU A 1 211 ? 23.804 -1.949 -16.977 1.00 66.31 211 GLU A N 1
ATOM 1662 C CA . GLU A 1 211 ? 22.559 -2.254 -17.684 1.00 66.31 211 GLU A CA 1
ATOM 1663 C C . GLU A 1 211 ? 22.019 -1.045 -18.456 1.00 66.31 211 GLU A C 1
ATOM 1665 O O . GLU A 1 211 ? 21.591 -1.187 -19.603 1.00 66.31 211 GLU A O 1
ATOM 1670 N N . GLY A 1 212 ? 22.053 0.147 -17.856 1.00 68.94 212 GLY A N 1
ATOM 1671 C CA . GLY A 1 212 ? 21.648 1.398 -18.494 1.00 68.94 212 GLY A CA 1
ATOM 1672 C C . GLY A 1 212 ? 22.499 1.728 -19.720 1.00 68.94 212 GLY A C 1
ATOM 1673 O O . GLY A 1 212 ? 21.957 2.022 -20.786 1.00 68.94 212 GLY A O 1
ATOM 1674 N N . GLU A 1 213 ? 23.821 1.601 -19.606 1.00 72.38 213 GLU A N 1
ATOM 1675 C CA . GLU A 1 213 ? 24.769 1.760 -20.712 1.00 72.38 213 GLU A CA 1
ATOM 1676 C C . GLU A 1 213 ? 24.532 0.719 -21.810 1.00 72.38 213 GLU A C 1
ATOM 1678 O O . GLU A 1 213 ? 24.478 1.066 -22.992 1.00 72.38 213 GLU A O 1
ATOM 1683 N N . ALA A 1 214 ? 24.318 -0.549 -21.445 1.00 66.12 214 ALA A N 1
ATOM 1684 C CA . ALA A 1 214 ? 24.033 -1.613 -22.403 1.00 66.12 214 ALA A CA 1
ATOM 1685 C C . ALA A 1 214 ? 22.720 -1.368 -23.166 1.00 66.12 214 ALA A C 1
ATOM 1687 O O . ALA A 1 214 ? 22.683 -1.509 -24.394 1.00 66.12 214 ALA A O 1
ATOM 1688 N N . ARG A 1 215 ? 21.655 -0.955 -22.463 1.00 70.06 215 ARG A N 1
ATOM 1689 C CA . ARG A 1 215 ? 20.359 -0.594 -23.064 1.00 70.06 215 ARG A CA 1
ATOM 1690 C C . ARG A 1 215 ? 20.482 0.648 -23.946 1.00 70.06 215 ARG A C 1
ATOM 1692 O O . ARG A 1 215 ? 19.964 0.644 -25.061 1.00 70.06 215 ARG A O 1
ATOM 1699 N N . GLY A 1 216 ? 21.203 1.675 -23.498 1.00 73.50 216 GLY A N 1
ATOM 1700 C CA . GLY A 1 216 ? 21.474 2.885 -24.278 1.00 73.50 216 GLY A CA 1
ATOM 1701 C C . GLY A 1 216 ? 22.253 2.587 -25.560 1.00 73.50 216 GLY A C 1
ATOM 1702 O O . GLY A 1 216 ? 21.871 3.032 -26.642 1.00 73.50 216 GLY A O 1
ATOM 1703 N N . ALA A 1 217 ? 23.287 1.749 -25.472 1.00 74.38 217 ALA A N 1
ATOM 1704 C CA . ALA A 1 217 ? 24.071 1.316 -26.623 1.00 74.38 217 ALA A CA 1
ATOM 1705 C C . ALA A 1 217 ? 23.254 0.466 -27.611 1.00 74.38 217 ALA A C 1
ATOM 1707 O O . ALA A 1 217 ? 23.434 0.598 -28.823 1.00 74.38 217 ALA A O 1
ATOM 1708 N N . ALA A 1 218 ? 22.368 -0.408 -27.119 1.00 69.62 218 ALA A N 1
ATOM 1709 C CA . ALA A 1 218 ? 21.462 -1.181 -27.967 1.00 69.62 218 ALA A CA 1
ATOM 1710 C C . ALA A 1 218 ? 20.454 -0.268 -28.677 1.00 69.62 218 ALA A C 1
ATOM 1712 O O . ALA A 1 218 ? 20.320 -0.348 -29.895 1.00 69.62 218 ALA A O 1
ATOM 1713 N N . ARG A 1 219 ? 19.829 0.667 -27.950 1.00 75.62 219 ARG A N 1
ATOM 1714 C CA . ARG A 1 219 ? 18.881 1.634 -28.517 1.00 75.62 219 ARG A CA 1
ATOM 1715 C C . ARG A 1 219 ? 19.521 2.518 -29.586 1.00 75.62 219 ARG A C 1
ATOM 1717 O O . ARG A 1 219 ? 18.978 2.614 -30.680 1.00 75.62 219 ARG A O 1
ATOM 1724 N N . GLY A 1 220 ? 20.695 3.091 -29.311 1.00 74.12 220 GLY A N 1
ATOM 1725 C CA . GLY A 1 220 ? 21.409 3.910 -30.295 1.00 74.12 220 GLY A CA 1
ATOM 1726 C C . GLY A 1 220 ? 21.809 3.115 -31.543 1.00 74.12 220 GLY A C 1
ATOM 1727 O O . GLY A 1 220 ? 21.743 3.625 -32.658 1.00 74.12 220 GLY A O 1
ATOM 1728 N N . ARG A 1 221 ? 22.163 1.830 -31.390 1.00 83.75 221 ARG A N 1
ATOM 1729 C CA . ARG A 1 221 ? 22.454 0.958 -32.537 1.00 83.75 221 ARG A CA 1
ATOM 1730 C C . ARG A 1 221 ? 21.198 0.589 -33.326 1.00 83.75 221 ARG A C 1
ATOM 1732 O O . ARG A 1 221 ? 21.280 0.496 -34.544 1.00 83.75 221 ARG A O 1
ATOM 1739 N N . ALA A 1 222 ? 20.068 0.383 -32.654 1.00 81.75 222 ALA A N 1
ATOM 1740 C CA . ALA A 1 222 ? 18.782 0.123 -33.292 1.00 81.75 222 ALA A CA 1
ATOM 1741 C C . ALA A 1 222 ? 18.306 1.335 -34.107 1.00 81.75 222 ALA A C 1
ATOM 1743 O O . ALA A 1 222 ? 17.906 1.170 -35.255 1.00 81.75 222 ALA A O 1
ATOM 1744 N N . GLU A 1 223 ? 18.411 2.545 -33.549 1.00 79.38 223 GLU A N 1
ATOM 1745 C CA . GLU A 1 223 ? 18.086 3.797 -34.248 1.00 79.38 223 GLU A CA 1
ATOM 1746 C C . GLU A 1 223 ? 18.957 3.970 -35.503 1.00 79.38 223 GLU A C 1
ATOM 1748 O O . GLU A 1 223 ? 18.428 4.135 -36.601 1.00 79.38 223 GLU A O 1
ATOM 1753 N N . LEU A 1 224 ? 20.275 3.796 -35.377 1.00 81.44 224 LEU A N 1
ATOM 1754 C CA . LEU A 1 224 ? 21.197 3.896 -36.512 1.00 81.44 224 LEU A CA 1
ATOM 1755 C C . LEU A 1 224 ? 20.961 2.808 -37.573 1.00 81.44 224 LEU A C 1
ATOM 1757 O O . LEU A 1 224 ? 21.011 3.087 -38.769 1.00 81.44 224 LEU A O 1
ATOM 1761 N N . LEU A 1 225 ? 20.685 1.566 -37.162 1.00 86.44 225 LEU A N 1
ATOM 1762 C CA . LEU A 1 225 ? 20.354 0.482 -38.090 1.00 86.44 225 LEU A CA 1
ATOM 1763 C C . LEU A 1 225 ? 19.059 0.781 -38.856 1.00 86.44 225 LEU A C 1
ATOM 1765 O O . LEU A 1 225 ? 18.982 0.542 -40.061 1.00 86.44 225 LEU A O 1
ATOM 1769 N N . PHE A 1 226 ? 18.050 1.313 -38.169 1.00 85.56 226 PHE A N 1
ATOM 1770 C CA . PHE A 1 226 ? 16.780 1.686 -38.779 1.00 85.56 226 PHE A CA 1
ATOM 1771 C C . PHE A 1 226 ? 16.949 2.817 -39.805 1.00 85.56 226 PHE A C 1
ATOM 1773 O O . PHE A 1 226 ? 16.387 2.742 -40.899 1.00 85.56 226 PHE A O 1
ATOM 1780 N N . GLU A 1 227 ? 17.783 3.818 -39.509 1.00 82.94 227 GLU A N 1
ATOM 1781 C CA . GLU A 1 227 ? 18.153 4.865 -40.470 1.00 82.94 227 GLU A CA 1
ATOM 1782 C C . GLU A 1 227 ? 18.856 4.284 -41.704 1.00 82.94 227 GLU A C 1
ATOM 1784 O O . GLU A 1 227 ? 18.486 4.610 -42.831 1.00 82.94 227 GLU A O 1
ATOM 1789 N N . GLN A 1 228 ? 19.823 3.379 -41.521 1.00 87.44 228 GLN A N 1
ATOM 1790 C CA . GLN A 1 228 ? 20.534 2.735 -42.632 1.00 87.44 228 GLN A CA 1
ATOM 1791 C C . GLN A 1 228 ? 19.605 1.896 -43.517 1.00 87.44 228 GLN A C 1
ATOM 1793 O O . GLN A 1 228 ? 19.683 1.975 -44.744 1.00 87.44 228 GLN A O 1
ATOM 1798 N N . LEU A 1 229 ? 18.712 1.115 -42.903 1.00 89.69 229 LEU A N 1
ATOM 1799 C CA . LEU A 1 229 ? 17.693 0.345 -43.613 1.00 89.69 229 LEU A CA 1
ATOM 1800 C C . LEU A 1 229 ? 16.757 1.270 -44.401 1.00 89.69 229 LEU A C 1
ATOM 1802 O O . LEU A 1 229 ? 16.479 0.999 -45.566 1.00 89.69 229 LEU A O 1
ATOM 1806 N N . THR A 1 230 ? 16.335 2.386 -43.802 1.00 89.81 230 THR A N 1
ATOM 1807 C CA . THR A 1 230 ? 15.444 3.357 -44.453 1.00 89.81 230 THR A CA 1
ATOM 1808 C C . THR A 1 230 ? 16.133 4.052 -45.627 1.00 89.81 230 THR A C 1
ATOM 1810 O O . THR A 1 230 ? 15.537 4.230 -46.687 1.00 89.81 230 THR A O 1
ATOM 1813 N N . LEU A 1 231 ? 17.411 4.412 -45.475 1.00 90.31 231 LEU A N 1
ATOM 1814 C CA . LEU A 1 231 ? 18.211 5.023 -46.538 1.00 90.31 231 LEU A CA 1
ATOM 1815 C C . LEU A 1 231 ? 18.444 4.068 -47.714 1.00 90.31 231 LEU A C 1
ATOM 1817 O O . LEU A 1 231 ? 18.444 4.509 -48.862 1.00 90.31 231 LEU A O 1
ATOM 1821 N N . LYS A 1 232 ? 18.656 2.774 -47.442 1.00 88.75 232 LYS A N 1
ATOM 1822 C CA . LYS A 1 232 ? 18.967 1.779 -48.476 1.00 88.75 232 LYS A CA 1
ATOM 1823 C C . LYS A 1 232 ? 17.724 1.212 -49.164 1.00 88.75 232 LYS A C 1
ATOM 1825 O O . LYS A 1 232 ? 17.747 1.012 -50.375 1.00 88.75 232 LYS A O 1
ATOM 1830 N N . PHE A 1 233 ? 16.659 0.947 -48.410 1.00 91.25 233 PHE A N 1
ATOM 1831 C CA . PHE A 1 233 ? 15.476 0.228 -48.893 1.00 91.25 233 PHE A CA 1
ATOM 1832 C C . PHE A 1 233 ? 14.209 1.095 -48.961 1.00 91.25 233 PHE A C 1
ATOM 1834 O O . PHE A 1 233 ? 13.183 0.635 -49.458 1.00 91.25 233 PHE A O 1
ATOM 1841 N N . GLY A 1 234 ? 14.276 2.356 -48.524 1.00 87.44 234 GLY A N 1
ATOM 1842 C CA . GLY A 1 234 ? 13.128 3.257 -48.460 1.00 87.44 234 GLY A CA 1
ATOM 1843 C C . GLY A 1 234 ? 12.294 3.073 -47.184 1.00 87.44 234 GLY A C 1
ATOM 1844 O O . GLY A 1 234 ? 12.747 2.436 -46.235 1.00 87.44 234 GLY A O 1
ATOM 1845 N N . PRO A 1 235 ? 11.081 3.654 -47.124 1.00 90.06 235 PRO A N 1
ATOM 1846 C CA . PRO A 1 235 ? 10.219 3.581 -45.945 1.00 90.06 235 PRO A CA 1
ATOM 1847 C C . PRO A 1 235 ? 9.969 2.139 -45.492 1.00 90.06 235 PRO A C 1
ATOM 1849 O O . PRO A 1 235 ? 9.534 1.298 -46.277 1.00 90.06 235 PRO A O 1
ATOM 1852 N N . LEU A 1 236 ? 10.234 1.870 -44.215 1.00 90.31 236 LEU A N 1
ATOM 1853 C CA . LEU A 1 236 ? 10.125 0.539 -43.622 1.00 90.31 236 LEU A CA 1
ATOM 1854 C C . LEU A 1 236 ? 8.763 0.346 -42.952 1.00 90.31 236 LEU A C 1
ATOM 1856 O O . LEU A 1 236 ? 8.169 1.294 -42.436 1.00 90.31 236 LEU A O 1
ATOM 1860 N N . ALA A 1 237 ? 8.285 -0.896 -42.933 1.00 91.06 237 ALA A N 1
ATOM 1861 C CA . ALA A 1 237 ? 7.055 -1.263 -42.241 1.00 91.06 237 ALA A CA 1
ATOM 1862 C C . ALA A 1 237 ? 7.231 -1.214 -40.708 1.00 91.06 237 ALA A C 1
ATOM 1864 O O . ALA A 1 237 ? 8.337 -1.401 -40.189 1.00 91.06 237 ALA A O 1
ATOM 1865 N N . ALA A 1 238 ? 6.137 -0.998 -39.974 1.00 85.88 238 ALA A N 1
ATOM 1866 C CA . ALA A 1 238 ? 6.159 -0.873 -38.512 1.00 85.88 238 ALA A CA 1
ATOM 1867 C C . ALA A 1 238 ? 6.680 -2.148 -37.817 1.00 85.88 238 ALA A C 1
ATOM 1869 O O . ALA A 1 238 ? 7.286 -2.093 -36.746 1.00 85.88 238 ALA A O 1
ATOM 1870 N N . GLU A 1 239 ? 6.499 -3.303 -38.454 1.00 88.25 239 GLU A N 1
ATOM 1871 C CA . GLU A 1 239 ? 6.985 -4.603 -37.998 1.00 88.25 239 GLU A CA 1
ATOM 1872 C C . GLU A 1 239 ? 8.520 -4.662 -37.989 1.00 88.25 239 GLU A C 1
ATOM 1874 O O . GLU A 1 239 ? 9.121 -5.228 -37.071 1.00 88.25 239 GLU A O 1
ATOM 1879 N N . VAL A 1 240 ? 9.168 -4.026 -38.970 1.00 87.94 240 VAL A N 1
ATOM 1880 C CA . VAL A 1 240 ? 10.632 -3.937 -39.063 1.00 87.94 240 VAL A CA 1
ATOM 1881 C C . VAL A 1 240 ? 11.174 -3.025 -37.964 1.00 87.94 240 VAL A C 1
ATOM 1883 O O . VAL A 1 240 ? 12.140 -3.377 -37.290 1.00 87.94 240 VAL A O 1
ATOM 1886 N N . GLU A 1 241 ? 10.517 -1.889 -37.720 1.00 86.50 241 GLU A N 1
ATOM 1887 C CA . GLU A 1 241 ? 10.869 -0.973 -36.628 1.00 86.50 241 GLU A CA 1
ATOM 1888 C C . GLU A 1 241 ? 10.767 -1.657 -35.260 1.00 86.50 241 GLU A C 1
ATOM 1890 O O . GLU A 1 241 ? 11.682 -1.564 -34.437 1.00 86.50 241 GLU A O 1
ATOM 1895 N N . SER A 1 242 ? 9.676 -2.393 -35.032 1.00 84.25 242 SER A N 1
ATOM 1896 C CA . SER A 1 242 ? 9.461 -3.160 -33.804 1.00 84.25 242 SER A CA 1
ATOM 1897 C C . SER A 1 242 ? 10.530 -4.242 -33.617 1.00 84.25 242 SER A C 1
ATOM 1899 O O . SER A 1 242 ? 11.109 -4.359 -32.535 1.00 84.25 242 SER A O 1
ATOM 1901 N N . THR A 1 243 ? 10.863 -4.968 -34.688 1.00 91.19 243 THR A N 1
ATOM 1902 C CA . THR A 1 243 ? 11.892 -6.019 -34.679 1.00 91.19 243 THR A CA 1
ATOM 1903 C C . THR A 1 243 ? 13.276 -5.459 -34.357 1.00 91.19 243 THR A C 1
ATOM 1905 O O . THR A 1 243 ? 13.997 -6.020 -33.532 1.00 91.19 243 THR A O 1
ATOM 1908 N N . VAL A 1 244 ? 13.644 -4.327 -34.963 1.00 87.56 244 VAL A N 1
ATOM 1909 C CA . VAL A 1 244 ? 14.936 -3.669 -34.731 1.00 87.56 244 VAL A CA 1
ATOM 1910 C C . VAL A 1 244 ? 15.019 -3.103 -33.312 1.00 87.56 244 VAL A C 1
ATOM 1912 O O . VAL A 1 244 ? 16.021 -3.313 -32.633 1.00 87.56 244 VAL A O 1
ATOM 1915 N N . ARG A 1 245 ? 13.965 -2.453 -32.804 1.00 84.50 245 ARG A N 1
ATOM 1916 C CA . ARG A 1 245 ? 13.954 -1.924 -31.427 1.00 84.50 245 ARG A CA 1
ATOM 1917 C C . ARG A 1 245 ? 13.935 -3.006 -30.347 1.00 84.50 245 ARG A C 1
ATOM 1919 O O . ARG A 1 245 ? 14.425 -2.756 -29.249 1.00 84.50 245 ARG A O 1
ATOM 1926 N N . GLY A 1 246 ? 13.368 -4.176 -30.636 1.00 83.62 246 GLY A N 1
ATOM 1927 C CA . GLY A 1 246 ? 13.310 -5.308 -29.706 1.00 83.62 246 GLY A CA 1
ATOM 1928 C C . GLY A 1 246 ? 14.561 -6.193 -29.693 1.00 83.62 246 GLY A C 1
ATOM 1929 O O . GLY A 1 246 ? 14.656 -7.088 -28.855 1.00 83.62 246 GLY A O 1
ATOM 1930 N N . ALA A 1 247 ? 15.506 -5.986 -30.613 1.00 86.19 247 ALA A N 1
ATOM 1931 C CA . ALA A 1 247 ? 16.686 -6.831 -30.741 1.00 86.19 247 ALA A CA 1
ATOM 1932 C C . ALA A 1 247 ? 17.803 -6.464 -29.755 1.00 86.19 247 ALA A C 1
ATOM 1934 O O . ALA A 1 247 ? 18.031 -5.301 -29.421 1.00 86.19 247 ALA A O 1
ATOM 1935 N N . ASP A 1 248 ? 18.556 -7.478 -29.327 1.00 82.62 248 ASP A N 1
ATOM 1936 C CA . ASP A 1 248 ? 19.742 -7.275 -28.506 1.00 82.62 248 ASP A CA 1
ATOM 1937 C C . ASP A 1 248 ? 20.914 -6.652 -29.292 1.00 82.62 248 ASP A C 1
ATOM 1939 O O . ASP A 1 248 ? 20.981 -6.628 -30.525 1.00 82.62 248 ASP A O 1
ATOM 1943 N N . SER A 1 249 ? 21.898 -6.171 -28.534 1.00 79.81 249 SER A N 1
ATOM 1944 C CA . SER A 1 249 ? 23.093 -5.495 -29.042 1.00 79.81 249 SER A CA 1
ATOM 1945 C C . SER A 1 249 ? 23.882 -6.333 -30.069 1.00 79.81 249 SER A C 1
ATOM 1947 O O . SER A 1 249 ? 24.483 -5.763 -30.987 1.00 79.81 249 SER A O 1
ATOM 1949 N N . ALA A 1 250 ? 23.911 -7.663 -29.925 1.00 83.50 250 ALA A N 1
ATOM 1950 C CA . ALA A 1 250 ? 24.691 -8.558 -30.776 1.00 83.50 250 ALA A CA 1
ATOM 1951 C C . ALA A 1 250 ? 24.005 -8.776 -32.128 1.00 83.50 250 ALA A C 1
ATOM 1953 O O . ALA A 1 250 ? 24.647 -8.608 -33.168 1.00 83.50 250 ALA A O 1
ATOM 1954 N N . ARG A 1 251 ? 22.694 -9.044 -32.125 1.00 89.75 251 ARG A N 1
ATOM 1955 C CA . ARG A 1 251 ? 21.884 -9.161 -33.349 1.00 89.75 251 ARG A CA 1
ATOM 1956 C C . ARG A 1 251 ? 21.925 -7.874 -34.165 1.00 89.75 251 ARG A C 1
ATOM 1958 O O . ARG A 1 251 ? 22.185 -7.921 -35.364 1.00 89.75 251 ARG A O 1
ATOM 1965 N N . LEU A 1 252 ? 21.809 -6.721 -33.504 1.00 87.25 252 LEU A N 1
ATOM 1966 C CA . LEU A 1 252 ? 21.906 -5.412 -34.155 1.00 87.25 252 LEU A CA 1
ATOM 1967 C C . LEU A 1 252 ? 23.250 -5.182 -34.863 1.00 87.25 252 LEU A C 1
ATOM 1969 O O . LEU A 1 252 ? 23.284 -4.553 -35.917 1.00 87.25 252 LEU A O 1
ATOM 1973 N N . ARG A 1 253 ? 24.368 -5.691 -34.323 1.00 84.38 253 ARG A N 1
ATOM 1974 C CA . ARG A 1 253 ? 25.679 -5.599 -34.999 1.00 84.38 253 ARG A CA 1
ATOM 1975 C C . ARG A 1 253 ? 25.736 -6.458 -36.254 1.00 84.38 253 ARG A C 1
ATOM 1977 O O . ARG A 1 253 ? 26.265 -6.006 -37.266 1.00 84.38 253 ARG A O 1
ATOM 1984 N N . VAL A 1 254 ? 25.210 -7.678 -36.178 1.00 90.00 254 VAL A N 1
ATOM 1985 C CA . VAL A 1 254 ? 25.166 -8.598 -37.321 1.00 90.00 254 VAL A CA 1
ATOM 1986 C C . VAL A 1 254 ? 24.330 -7.991 -38.444 1.00 90.00 254 VAL A C 1
ATOM 1988 O O . VAL A 1 254 ? 24.790 -7.917 -39.582 1.00 90.00 254 VAL A O 1
ATOM 1991 N N . TRP A 1 255 ? 23.147 -7.475 -38.115 1.00 93.75 255 TRP A N 1
ATOM 1992 C CA . TRP A 1 255 ? 22.276 -6.814 -39.081 1.00 93.75 255 TRP A CA 1
ATOM 1993 C C . TRP A 1 255 ? 22.914 -5.554 -39.668 1.00 93.75 255 TRP A C 1
ATOM 1995 O O . TRP A 1 255 ? 22.924 -5.415 -40.883 1.00 93.75 255 TRP A O 1
ATOM 2005 N N . ALA A 1 256 ? 23.549 -4.695 -38.863 1.00 85.25 256 ALA A N 1
ATOM 2006 C CA . ALA A 1 256 ? 24.245 -3.506 -39.371 1.00 85.25 256 ALA A CA 1
ATOM 2007 C C . ALA A 1 256 ? 25.353 -3.835 -40.384 1.00 85.25 256 ALA A C 1
ATOM 2009 O O . ALA A 1 256 ? 25.505 -3.132 -41.381 1.00 85.25 256 ALA A O 1
ATOM 2010 N N . ALA A 1 257 ? 26.098 -4.924 -40.176 1.00 83.88 257 ALA A N 1
ATOM 2011 C CA . ALA A 1 257 ? 27.079 -5.383 -41.156 1.00 83.88 257 ALA A CA 1
ATOM 2012 C C . ALA A 1 257 ? 26.405 -5.897 -42.441 1.00 83.88 257 ALA A C 1
ATOM 2014 O O . ALA A 1 257 ? 26.841 -5.565 -43.543 1.00 83.88 257 ALA A O 1
ATOM 2015 N N . ARG A 1 258 ? 25.318 -6.668 -42.306 1.00 88.75 258 ARG A N 1
ATOM 2016 C CA . ARG A 1 258 ? 24.568 -7.233 -43.440 1.00 88.75 258 ARG A CA 1
ATOM 2017 C C . ARG A 1 258 ? 23.848 -6.179 -44.266 1.00 88.75 258 ARG A C 1
ATOM 2019 O O . ARG A 1 258 ? 23.802 -6.316 -45.484 1.00 88.75 258 ARG A O 1
ATOM 2026 N N . VAL A 1 259 ? 23.352 -5.103 -43.650 1.00 89.06 259 VAL A N 1
ATOM 2027 C CA . VAL A 1 259 ? 22.705 -3.988 -44.361 1.00 89.06 259 VAL A CA 1
ATOM 2028 C C . VAL A 1 259 ? 23.594 -3.434 -45.461 1.00 89.06 259 VAL A C 1
ATOM 2030 O O . VAL A 1 259 ? 23.083 -3.053 -46.508 1.00 89.06 259 VAL A O 1
ATOM 2033 N N . LEU A 1 260 ? 24.916 -3.435 -45.290 1.00 83.06 260 LEU A N 1
ATOM 2034 C CA . LEU A 1 260 ? 25.832 -2.905 -46.297 1.00 83.06 260 LEU A CA 1
ATOM 2035 C C . LEU A 1 260 ? 25.807 -3.723 -47.598 1.00 83.06 260 LEU A C 1
ATOM 2037 O O . LEU A 1 260 ? 25.858 -3.138 -48.679 1.00 83.06 260 LEU A O 1
ATOM 2041 N N . THR A 1 261 ? 25.638 -5.044 -47.520 1.00 86.50 261 THR A N 1
ATOM 2042 C CA . THR A 1 261 ? 25.751 -5.955 -48.675 1.00 86.50 261 THR A CA 1
ATOM 2043 C C . THR A 1 261 ? 24.440 -6.608 -49.105 1.00 86.50 261 THR A C 1
ATOM 2045 O O . THR A 1 261 ? 24.377 -7.116 -50.212 1.00 86.50 261 THR A O 1
ATOM 2048 N N . ALA A 1 262 ? 23.408 -6.619 -48.261 1.00 88.62 262 ALA A N 1
ATOM 2049 C CA . ALA A 1 262 ? 22.134 -7.275 -48.556 1.00 88.62 262 ALA A CA 1
ATOM 2050 C C . ALA A 1 262 ? 21.344 -6.546 -49.655 1.00 88.62 262 ALA A C 1
ATOM 2052 O O . ALA A 1 262 ? 21.293 -5.315 -49.666 1.00 88.62 262 ALA A O 1
ATOM 2053 N N . ASP A 1 263 ? 20.683 -7.299 -50.532 1.00 89.31 263 ASP A N 1
ATOM 2054 C CA . ASP A 1 263 ? 19.865 -6.755 -51.628 1.00 89.31 263 ASP A CA 1
ATOM 2055 C C . ASP A 1 263 ? 18.382 -6.587 -51.252 1.00 89.31 263 ASP A C 1
ATOM 2057 O O . ASP A 1 263 ? 17.604 -6.002 -52.003 1.00 89.31 263 ASP A O 1
ATOM 2061 N N . SER A 1 264 ? 17.978 -7.071 -50.074 1.00 91.12 264 SER A N 1
ATOM 2062 C CA . SER A 1 264 ? 16.622 -6.943 -49.538 1.00 91.12 264 SER A CA 1
ATOM 2063 C C . SER A 1 264 ? 16.629 -6.836 -48.013 1.00 91.12 264 SER A C 1
ATOM 2065 O O . SER A 1 264 ? 17.613 -7.183 -47.357 1.00 91.12 264 SER A O 1
ATOM 2067 N N . ILE A 1 265 ? 15.511 -6.367 -47.452 1.00 89.62 265 ILE A N 1
ATOM 2068 C CA . ILE A 1 265 ? 15.296 -6.272 -46.002 1.00 89.62 265 ILE A CA 1
ATOM 2069 C C . ILE A 1 265 ? 15.331 -7.666 -45.356 1.00 89.62 265 ILE A C 1
ATOM 2071 O O . ILE A 1 265 ? 15.979 -7.839 -44.328 1.00 89.62 265 ILE A O 1
ATOM 2075 N N . ASP A 1 266 ? 14.706 -8.670 -45.974 1.00 90.56 266 ASP A N 1
ATOM 2076 C CA . ASP A 1 266 ? 14.666 -10.036 -45.434 1.00 90.56 266 ASP A CA 1
ATOM 2077 C C . ASP A 1 266 ? 16.075 -10.636 -45.297 1.00 90.56 266 ASP A C 1
ATOM 2079 O O . ASP A 1 266 ? 16.419 -11.175 -44.246 1.00 90.56 266 ASP A O 1
ATOM 2083 N N . ALA A 1 267 ? 16.944 -10.422 -46.293 1.00 87.75 267 ALA A N 1
ATOM 2084 C CA . ALA A 1 267 ? 18.338 -10.879 -46.272 1.00 87.75 267 ALA A CA 1
ATOM 2085 C C . ALA A 1 267 ? 19.201 -10.211 -45.180 1.00 87.75 267 ALA A C 1
ATOM 2087 O O . ALA A 1 267 ? 20.283 -10.697 -44.848 1.00 87.75 267 ALA A O 1
ATOM 2088 N N . VAL A 1 268 ? 18.758 -9.086 -44.608 1.00 88.56 268 VAL A N 1
ATOM 2089 C CA . VAL A 1 268 ? 19.416 -8.491 -43.436 1.00 88.56 268 VAL A CA 1
ATOM 2090 C C . VAL A 1 268 ? 19.107 -9.304 -42.180 1.00 88.56 268 VAL A C 1
ATOM 2092 O O . VAL A 1 268 ? 19.991 -9.482 -41.335 1.00 88.56 268 VAL A O 1
ATOM 2095 N N . PHE A 1 269 ? 17.870 -9.792 -42.063 1.00 90.38 269 PHE A N 1
ATOM 2096 C CA . PHE A 1 269 ? 17.333 -10.409 -40.853 1.00 90.38 269 PHE A CA 1
ATOM 2097 C C . PHE A 1 269 ? 17.541 -11.929 -40.751 1.00 90.38 269 PHE A C 1
ATOM 2099 O O . PHE A 1 269 ? 17.428 -12.442 -39.636 1.00 90.38 269 PHE A O 1
ATOM 2106 N N . GLU A 1 270 ? 17.902 -12.611 -41.846 1.00 82.31 270 GLU A N 1
ATOM 2107 C CA . GLU A 1 270 ? 18.359 -14.022 -41.890 1.00 82.31 270 GLU A CA 1
ATOM 2108 C C . GLU A 1 270 ? 19.715 -14.239 -41.208 1.00 82.31 270 GLU A C 1
ATOM 2110 O O . GLU A 1 270 ? 19.814 -14.687 -40.046 1.00 82.31 270 GLU A O 1
#

Mean predicted aligned error: 15.2 Å

Secondary structure (DSSP, 8-state):
-------HHHHHHHHHHTSHHHHHHHHHHHS-HHHHTTB-STT-EEE--TTS-TTTTTS---EEEEEEETTEEEEEEEEEE--SS--TTHHHHHHHHHHHHHHHHHHH-TT--SPPEEEEEEEE--TT-PPP-S-SBGGGGS---HHHHHHHGGGS---B-EEEE-TTS-HHHHHHHH----GGGTHHHHTTS-HHHHHHHHHHHHHHHHHHHHHHHHHHHHHHHHHHHHHHH-SPPHHHHHHHHHS-HHHHHHHHHHHHH-SSSHHHH-

Sequence (270 aa):
MTDSPSNPHDAYFRHVMSRPADVAGELRAMLPAS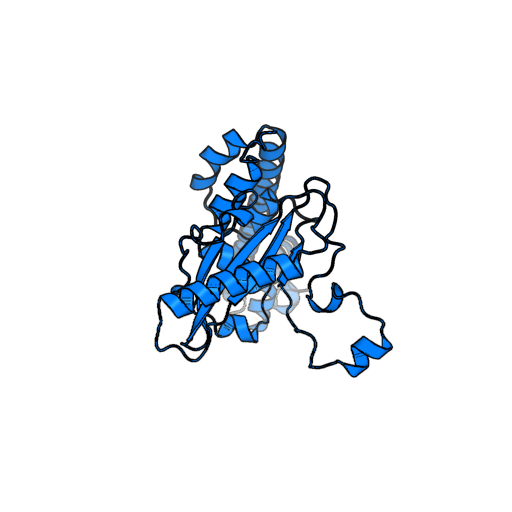VVTRLDWDALVLQPCSFVSQRLRSRYSDLLFRTRLDGHEALVYLLVEHQSRPDPLMPMRMLEYLVAIWNRYLGDHSQARMLPVVIPLVVHASPDGRRWEVPTELSEVIDIDPATRDALGACLPRFRFLLDDLTAQSVPTYILTVGNTSDSDLGPVVDRLGPEVKEVIVTAAEQLRAEGEARGAARGRAELLFEQLTLKFGPLAAEVESTVRGADSARLRVWAARVLTADSIDAVFE

InterPro domains:
  IPR006842 Transposase (putative), YhgA-like [PF04754] (7-168)
  IPR051699 Rpn/YhgA-like nuclease [PTHR34611] (4-146)

Organism: NCBI:txid1823

Foldseek 3Di:
DDDDDDDLLQVVLLVLCQDLQLVLLVCCVFDDPVQNVQKDSVQWHWDDPPQQDPVPPRDWSWTKIWTDGNNHIEMEIETEAAEQADDQCVQVVQVSSVVSVQVVVCVVVVPDPDGHHYAAEYEYDYPVLDWDDHDFWNLVPDPDDPVVCVVCPVVDDTTGHTYDYCSVPHSLLSCVVSGPDDPVVCVVSLVVNDDVVVVSNVVSVVVVVVVVVQLVLLQVLLVVLCVLCCVQPNDDDVVLSVVSNPDGPVLSVQLSVQSVPDPDPVSSND

Radius of gyration: 25.23 Å; Cα contacts (8 Å, |Δi|>4): 321; chains: 1; bounding box: 52×42×81 Å